Protein 1DVP (pdb70)

Sequence (217 aa):
MFRSSFCKNLENATSHLRLEPDWPSILLICDEINQKDVTPKNAFAAIKKKMNSPNPHSSCYSLLVLESIVKNCGAPVHEEVFTKENCEMFSSFLESTPHENVRQKMLELVQTWAYAFRSSDKYQAIKDTMTILKAKGHTFPELREMFTADTAPNWADGRVCHRCRVEFTFTNRKHHCRNCGQVFCGQCTAKQCPLPKYGIEKEVRVCDGCFAALQRG

Radius of gyration: 19.7 Å; Cα contacts (8 Å, |Δi|>4): 296; chains: 1; bounding box: 60×40×47 Å

CATH classification: 1.25.40.90 (+1 more: 3.30.40.10)

B-factor: mean 38.38, std 13.51, range [13.54, 77.82]

Solvent-accessible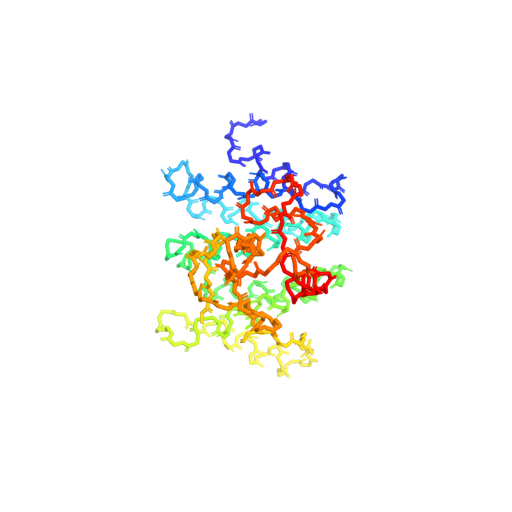 surface area: 12454 Å² total; per-residue (Å²): 207,99,217,55,76,8,53,88,12,2,68,53,1,4,31,98,136,88,165,101,44,16,13,66,8,1,40,93,0,5,77,13,7,69,135,172,108,21,71,32,128,84,0,0,41,19,0,56,154,48,3,104,26,124,44,43,104,10,1,28,30,0,0,26,0,0,41,3,1,0,56,26,7,31,45,78,1,17,88,40,0,12,33,120,108,14,2,116,51,2,18,68,24,0,74,92,13,118,34,97,67,0,44,70,38,0,3,61,1,2,16,43,0,13,87,9,7,172,114,33,151,146,16,80,32,4,114,51,11,17,78,102,0,126,84,98,63,40,113,20,41,170,73,203,120,131,32,119,48,24,99,40,41,142,115,42,108,29,77,42,0,89,128,67,143,58,128,26,82,212,133,50,147,71,28,43,0,74,31,48,1,48,1,4,2,26,151,13,2,85,94,98,21,52,6,30,94,64,48,42,99,147,90,20,72,0,5,35,27,16,48,47,41,62,133,184,114

GO terms:
  GO:0005768 endosome (C, IDA)
  GO:0043130 ubiquitin binding (F, IDA)
  GO:0016322 neuron remodeling (P, IGI)
  GO:0051726 regulation of cell cycle (P, IGI)
  GO:0045022 early endosome to late endosome transport (P, IMP)
  GO:0045752 positive regulation of Toll signaling pathway (P, IMP)
  GO:0045879 negative regulation of smoothened signaling pathway (P, IMP)
  GO:1903688 positive regulation of border follicle cell migration (P, IMP)
  GO:1990182 exosomal secretion (P, IMP)
  GO:0016197 endosomal transport (P, IMP)
  GO:2000274 regulation of epithelial cell migration, open tracheal system (P, IMP)
  GO:0031623 receptor internalization (P, IMP)
  GO:0032456 endocytic recycling (P, IMP)
  GO:0032509 endosome transport via multivesicular body sorting pathway (P, IMP)
  GO:0120177 negative regulation of torso signaling pathway (P, IMP)
  GO:0061357 positive regulation of Wnt protein secretion (P, IMP)
  GO:0006897 endocytosis (P, IMP)
  GO:0006898 receptor-mediated endocytosis (P, IMP)

Secondary structure (DSSP, 8-state):
---SHHHHHHHHHH-TT-SS--HHHHHHHHHHHHTTSS-HHHHHHHHHHHHT-SSHHHHHHHHHHHHHHHHHSHHHHHHHHSSHHHHHHHHHHHHH-S-HHHHHHHHHHHHHHHHHTTT-SS--HHHHHHHHHHHTTPPP---------S-PPP----SB-TTT-PBP-SSS--EE-TTT--EE-STTS-EEEEEGGGTEEEEEEE-HHHHHHHHH-

Structure (mmCIF, N/CA/C/O backbone):
data_1DVP
#
_entry.id   1DVP
#
_cell.length_a   116.706
_cell.length_b   69.665
_cell.length_c   41.799
_cell.angle_alpha   90.00
_cell.angle_beta   94.77
_cell.angle_gamma   90.00
#
_symmetry.space_group_name_H-M   'C 1 2 1'
#
loop_
_entity.id
_entity.type
_entity.pdbx_description
1 polymer 'HEPATOCYTE GROWTH FACTOR-REGULATED TYROSINE KINASE SUBSTRATE'
2 non-polymer 'ZINC ION'
3 non-polymer 'CITRIC ACID'
4 water water
#
loop_
_atom_site.group_PDB
_atom_site.id
_atom_site.type_symbol
_atom_site.label_atom_id
_atom_site.label_alt_id
_atom_site.label_comp_id
_atom_site.label_asym_id
_atom_site.label_entity_id
_atom_site.label_seq_id
_atom_site.pdbx_PDB_ins_code
_atom_site.Cartn_x
_atom_site.Cartn_y
_atom_site.Cartn_z
_atom_site.occupancy
_atom_site.B_iso_or_equiv
_atom_site.auth_seq_id
_atom_site.auth_comp_id
_atom_site.auth_asym_id
_atom_site.auth_atom_id
_atom_site.pdbx_PDB_model_num
ATOM 1 N N . MET A 1 1 ? 26.374 47.508 49.381 1.00 54.42 1 MET A N 1
ATOM 2 C CA . MET A 1 1 ? 27.176 48.505 48.602 1.00 54.39 1 MET A CA 1
ATOM 3 C C . MET A 1 1 ? 28.304 47.788 47.889 1.00 54.04 1 MET A C 1
ATOM 4 O O . MET A 1 1 ? 28.589 46.631 48.192 1.00 54.14 1 MET A O 1
ATOM 9 N N . PHE A 1 2 ? 29.154 49.035 46.439 1.00 54.38 2 PHE A N 1
ATOM 10 C CA . PHE A 1 2 ? 30.113 48.010 46.037 1.00 54.20 2 PHE A CA 1
ATOM 11 C C . PHE A 1 2 ? 30.731 47.379 47.252 1.00 53.80 2 PHE A C 1
ATOM 12 O O . PHE A 1 2 ? 31.302 48.083 48.098 1.00 54.05 2 PHE A O 1
ATOM 20 N N . ARG A 1 3 ? 30.627 46.060 47.355 1.00 53.03 3 ARG A N 1
ATOM 21 C CA . ARG A 1 3 ? 31.230 45.384 48.484 1.00 52.08 3 ARG A CA 1
ATOM 22 C C . ARG A 1 3 ? 32.292 44.417 47.999 1.00 51.11 3 ARG A C 1
ATOM 23 O O . ARG A 1 3 ? 33.484 44.688 48.178 1.00 51.18 3 ARG A O 1
ATOM 31 N N . SER A 1 4 ? 31.880 43.310 47.378 1.00 49.62 4 SER A N 1
ATOM 32 C CA . SER A 1 4 ? 32.856 42.355 46.885 1.00 48.10 4 SER A CA 1
ATOM 33 C C . SER A 1 4 ? 33.451 42.815 45.561 1.00 46.99 4 SER A C 1
ATOM 34 O O . SER A 1 4 ? 32.768 43.393 44.708 1.00 46.83 4 SER A O 1
ATOM 37 N N . SER A 1 5 ? 34.747 42.575 45.424 1.00 45.40 5 SER A N 1
ATOM 38 C CA . SER A 1 5 ? 35.501 42.911 44.231 1.00 43.94 5 SER A CA 1
ATOM 39 C C . SER A 1 5 ? 34.780 42.320 43.013 1.00 42.99 5 SER A C 1
ATOM 40 O O . SER A 1 5 ? 34.656 42.970 41.989 1.00 42.88 5 SER A O 1
ATOM 43 N N . PHE A 1 6 ? 34.313 41.085 43.136 1.00 41.82 6 PHE A N 1
ATOM 44 C CA . PHE A 1 6 ? 33.573 40.444 42.068 1.00 40.77 6 PHE A CA 1
ATOM 45 C C . PHE A 1 6 ? 32.405 41.330 41.561 1.00 40.19 6 PHE A C 1
ATOM 46 O O . PHE A 1 6 ? 32.281 41.563 40.361 1.00 39.88 6 PHE A O 1
ATOM 54 N N . CYS A 1 7 ? 31.560 41.814 42.479 1.00 39.44 7 CYS A N 1
ATOM 55 C CA . CYS A 1 7 ? 30.434 42.632 42.079 1.00 38.87 7 CYS A CA 1
ATOM 56 C C . CYS A 1 7 ? 30.867 43.911 41.358 1.00 37.95 7 CYS A C 1
ATOM 57 O O . CYS A 1 7 ? 30.228 44.329 40.401 1.00 37.75 7 CYS A O 1
ATOM 60 N N . LYS A 1 8 ? 31.968 44.509 41.771 1.00 36.67 8 LYS A N 1
ATOM 61 C CA . LYS A 1 8 ? 32.414 45.711 41.085 1.00 35.63 8 LYS A CA 1
ATOM 62 C C . LYS A 1 8 ? 32.883 45.349 39.664 1.00 34.80 8 LYS A C 1
ATOM 63 O O . LYS A 1 8 ? 32.704 46.118 38.721 1.00 34.59 8 LYS A O 1
ATOM 69 N N . ASN A 1 9 ? 33.505 44.184 39.516 1.00 33.59 9 ASN A N 1
ATOM 70 C CA . ASN A 1 9 ? 33.964 43.779 38.200 1.00 32.49 9 ASN A CA 1
ATOM 71 C C . ASN A 1 9 ? 32.753 43.448 37.312 1.00 31.73 9 ASN A C 1
ATOM 72 O O . ASN A 1 9 ? 32.759 43.749 36.140 1.00 31.25 9 ASN A O 1
ATOM 77 N N . LEU A 1 10 ? 31.711 42.837 37.871 1.00 31.07 10 LEU A N 1
ATOM 78 C CA . LEU A 1 10 ? 30.534 42.507 37.066 1.00 30.78 10 LEU A CA 1
ATOM 79 C C . LEU A 1 10 ? 29.808 43.812 36.642 1.00 30.72 10 LEU A C 1
ATOM 80 O O . LEU A 1 10 ? 29.372 43.951 35.490 1.00 30.34 10 LEU A O 1
ATOM 85 N N . GLU A 1 11 ? 29.689 44.760 37.572 1.00 30.77 11 GLU A N 1
ATOM 86 C CA . GLU A 1 11 ? 29.090 46.055 37.233 1.00 31.36 11 GLU A CA 1
ATOM 87 C C . GLU A 1 11 ? 29.868 46.630 36.043 1.00 31.29 11 GLU A C 1
ATOM 88 O O . GLU A 1 11 ? 29.289 46.997 35.035 1.00 31.27 11 GLU A O 1
ATOM 94 N N . ASN A 1 12 ? 31.184 46.706 36.188 1.00 31.15 12 ASN A N 1
ATOM 95 C CA . ASN A 1 12 ? 32.050 47.212 35.124 1.00 31.47 12 ASN A CA 1
ATOM 96 C C . ASN A 1 12 ? 31.815 46.491 33.803 1.00 31.39 12 ASN A C 1
ATOM 97 O O . ASN A 1 12 ? 31.572 47.117 32.793 1.00 31.15 12 ASN A O 1
ATOM 102 N N . ALA A 1 13 ? 31.897 45.163 33.830 1.00 31.63 13 ALA A N 1
ATOM 103 C CA . ALA A 1 13 ? 31.719 44.336 32.634 1.00 31.80 13 ALA A CA 1
ATOM 104 C C . ALA A 1 13 ? 30.312 44.393 31.976 1.00 32.06 13 ALA A C 1
ATOM 105 O O . ALA A 1 13 ? 30.154 44.155 30.756 1.00 31.82 13 ALA A O 1
ATOM 107 N N . THR A 1 14 ? 29.276 44.670 32.759 1.00 32.60 14 THR A N 1
ATOM 108 C CA . THR A 1 14 ? 27.933 44.715 32.161 1.00 33.01 14 THR A CA 1
ATOM 109 C C . THR A 1 14 ? 27.384 46.141 32.012 1.00 33.49 14 THR A C 1
ATOM 110 O O . THR A 1 14 ? 26.210 46.333 31.694 1.00 33.68 14 THR A O 1
ATOM 114 N N . SER A 1 15 ? 28.233 47.122 32.266 1.00 33.67 15 SER A N 1
ATOM 115 C CA . SER A 1 15 ? 27.880 48.521 32.147 1.00 34.32 15 SER A CA 1
ATOM 116 C C . SER A 1 15 ? 27.401 48.909 30.736 1.00 34.60 15 SER A C 1
ATOM 117 O O . SER A 1 15 ? 28.102 48.690 29.747 1.00 34.42 15 SER A O 1
ATOM 120 N N . HIS A 1 16 ? 26.217 49.510 30.643 1.00 35.02 16 HIS A N 1
ATOM 121 C CA . HIS A 1 16 ? 25.698 49.900 29.340 1.00 35.46 16 HIS A CA 1
ATOM 122 C C . HIS A 1 16 ? 26.571 50.949 28.636 1.00 35.53 16 HIS A C 1
ATOM 123 O O . HIS A 1 16 ? 26.460 51.144 27.424 1.00 35.50 16 HIS A O 1
ATOM 130 N N . LEU A 1 17 ? 27.476 51.583 29.379 1.00 35.54 17 LEU A N 1
ATOM 131 C CA . LEU A 1 17 ? 28.367 52.600 28.811 1.00 35.62 17 LEU A CA 1
ATO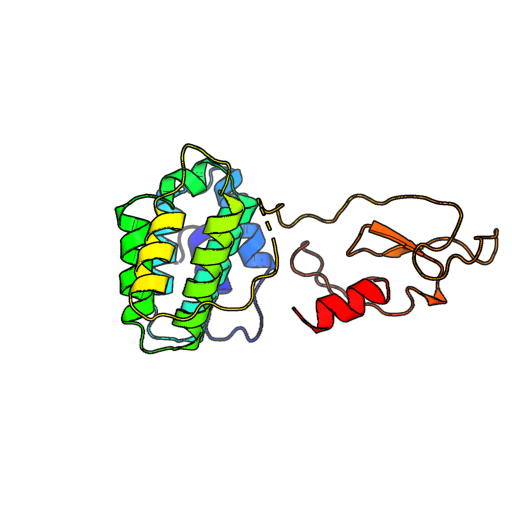M 132 C C . LEU A 1 17 ? 29.512 52.060 27.937 1.00 35.69 17 LEU A C 1
ATOM 133 O O . LEU A 1 17 ? 30.041 52.777 27.070 1.00 35.81 17 LEU A O 1
ATOM 138 N N . ARG A 1 18 ? 29.903 50.801 28.162 1.00 35.67 18 ARG A N 1
ATOM 139 C CA . ARG A 1 18 ? 30.972 50.198 27.384 1.00 35.47 18 ARG A CA 1
ATOM 140 C C . ARG A 1 18 ? 30.476 49.966 25.960 1.00 35.11 18 ARG A C 1
ATOM 141 O O . ARG A 1 18 ? 29.350 49.511 25.759 1.00 35.06 18 ARG A O 1
ATOM 149 N N . LEU A 1 19 ? 31.323 50.285 24.981 1.00 34.89 19 LEU A N 1
ATOM 150 C CA . LEU A 1 19 ? 30.967 50.148 23.567 1.00 34.46 19 LEU A CA 1
ATOM 151 C C . LEU A 1 19 ? 31.538 48.863 22.989 1.00 34.17 19 LEU A C 1
ATOM 152 O O . LEU A 1 19 ? 31.181 48.419 21.884 1.00 34.43 19 LEU A O 1
ATOM 157 N N . GLU A 1 20 ? 32.393 48.229 23.778 1.00 33.56 20 GLU A N 1
ATOM 158 C CA . GLU A 1 20 ? 33.000 46.972 23.402 1.00 32.69 20 GLU A CA 1
ATOM 159 C C . GLU A 1 20 ? 33.204 46.276 24.729 1.00 31.60 20 GLU A C 1
ATOM 160 O O . GLU A 1 20 ? 33.291 46.940 25.778 1.00 31.38 20 GLU A O 1
ATOM 166 N N . PRO A 1 21 ? 33.304 44.933 24.710 1.00 30.53 21 PRO A N 1
ATOM 167 C CA . PRO A 1 21 ? 33.493 44.233 25.984 1.00 29.62 21 PRO A CA 1
ATOM 168 C C . PRO A 1 21 ? 34.682 44.756 26.802 1.00 28.69 21 PRO A C 1
ATOM 169 O O . PRO A 1 21 ? 35.677 45.206 26.272 1.00 28.11 21 PRO A O 1
ATOM 173 N N . ASP A 1 22 ? 34.525 44.684 28.104 1.00 27.89 22 ASP A N 1
ATOM 174 C CA . ASP A 1 22 ? 35.538 45.049 29.048 1.00 26.98 22 ASP A CA 1
ATOM 175 C C . ASP A 1 22 ? 36.225 43.710 29.437 1.00 26.56 22 ASP A C 1
ATOM 176 O O . ASP A 1 22 ? 35.941 43.097 30.480 1.00 26.22 22 ASP A O 1
ATOM 181 N N . TRP A 1 23 ? 37.099 43.245 28.555 1.00 25.66 23 TRP A N 1
ATOM 182 C CA . TRP A 1 23 ? 37.821 41.988 28.756 1.00 25.05 23 TRP A CA 1
ATOM 183 C C . TRP A 1 23 ? 38.627 41.931 30.058 1.00 24.46 23 TRP A C 1
ATOM 184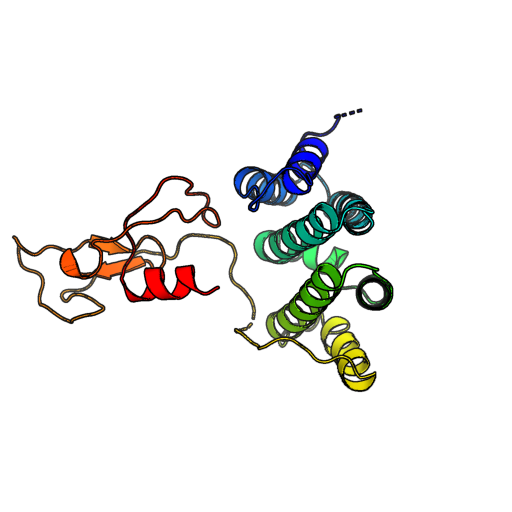 O O . TRP A 1 23 ? 38.641 40.912 30.738 1.00 24.23 23 TRP A O 1
ATOM 195 N N . PRO A 1 24 ? 39.306 43.014 30.413 1.00 23.59 24 PRO A N 1
ATOM 196 C CA . PRO A 1 24 ? 40.073 43.000 31.666 1.00 23.40 24 PRO A CA 1
ATOM 197 C C . PRO A 1 24 ? 39.199 42.624 32.879 1.00 23.16 24 PRO A C 1
ATOM 198 O O . PRO A 1 24 ? 39.618 41.815 33.702 1.00 23.37 24 PRO A O 1
ATOM 202 N N . SER A 1 25 ? 37.997 43.171 32.982 1.00 23.16 25 SER A N 1
ATOM 203 C CA . SER A 1 25 ? 37.092 42.850 34.116 1.00 22.56 25 SER A CA 1
ATOM 204 C C . SER A 1 25 ? 36.551 41.427 33.971 1.00 22.31 25 SER A C 1
ATOM 205 O O . SER A 1 25 ? 36.330 40.714 34.949 1.00 22.07 25 SER A O 1
ATOM 208 N N . ILE A 1 26 ? 36.313 41.007 32.738 1.00 22.14 26 ILE A N 1
ATOM 209 C CA . ILE A 1 26 ? 35.798 39.668 32.538 1.00 21.65 26 ILE A CA 1
ATOM 210 C C . ILE A 1 26 ? 36.844 38.584 32.937 1.00 21.63 26 ILE A C 1
ATOM 211 O O . ILE A 1 26 ? 36.495 37.547 33.545 1.00 21.37 26 ILE A O 1
ATOM 216 N N . LEU A 1 27 ? 38.100 38.831 32.578 1.00 21.32 27 LEU A N 1
ATOM 217 C CA . LEU A 1 27 ? 39.187 37.936 32.894 1.00 21.21 27 LEU A CA 1
ATOM 218 C C . LEU A 1 27 ? 39.386 37.933 34.436 1.00 21.50 27 LEU A C 1
ATOM 219 O O . LEU A 1 27 ? 39.705 36.894 35.030 1.00 21.32 27 LEU A O 1
ATOM 224 N N . LEU A 1 28 ? 39.200 39.095 35.073 1.00 22.15 28 LEU A N 1
ATOM 225 C CA . LEU A 1 28 ? 39.289 39.187 36.551 1.00 22.52 28 LEU A CA 1
ATOM 226 C C . LEU A 1 28 ? 38.171 38.305 37.186 1.00 22.10 28 LEU A C 1
ATOM 227 O O . LEU A 1 28 ? 38.411 37.599 38.181 1.00 22.56 28 LEU A O 1
ATOM 232 N N . ILE A 1 29 ? 36.962 38.352 36.628 1.00 21.79 29 ILE A N 1
ATOM 233 C CA . ILE A 1 29 ? 35.853 37.538 37.120 1.00 21.81 29 ILE A CA 1
ATOM 234 C C . ILE A 1 29 ? 36.236 36.050 37.027 1.00 21.94 29 ILE A C 1
ATOM 235 O O . ILE A 1 29 ? 36.125 35.332 38.004 1.00 21.93 29 ILE A O 1
ATOM 240 N N . CYS A 1 30 ? 36.752 35.610 35.874 1.00 22.14 30 CYS A N 1
ATOM 241 C CA . CYS A 1 30 ? 37.156 34.206 35.730 1.00 22.57 30 CYS A CA 1
ATOM 242 C C . CYS A 1 30 ? 38.185 33.801 36.781 1.00 23.01 30 CYS A C 1
ATOM 243 O O . CYS A 1 30 ? 38.050 32.757 37.391 1.00 22.85 30 CYS A O 1
ATOM 246 N N . ASP A 1 31 ? 39.220 34.610 36.988 1.00 23.67 31 ASP A N 1
ATOM 247 C CA . ASP A 1 31 ? 40.219 34.314 38.026 1.00 24.48 31 ASP A CA 1
ATOM 248 C C . ASP A 1 31 ? 39.586 34.251 39.438 1.00 25.28 31 ASP A C 1
ATOM 249 O O . ASP A 1 31 ? 39.892 33.344 40.234 1.00 24.85 31 ASP A O 1
ATOM 254 N N . GLU A 1 32 ? 38.713 35.225 39.762 1.00 26.55 32 GLU A N 1
ATOM 255 C CA . GLU A 1 32 ? 38.078 35.233 41.095 1.00 27.44 32 GLU A CA 1
ATOM 256 C C . GLU A 1 32 ? 37.323 33.928 41.340 1.00 28.05 32 GLU A C 1
ATOM 257 O O . GLU A 1 32 ? 37.346 33.422 42.450 1.00 28.26 32 GLU A O 1
ATOM 263 N N . ILE A 1 33 ? 36.690 33.359 40.318 1.00 28.54 33 ILE A N 1
ATOM 264 C CA . ILE A 1 33 ? 35.964 32.111 40.513 1.00 29.29 33 ILE A CA 1
ATOM 265 C C . ILE A 1 33 ? 36.948 30.943 40.650 1.00 29.90 33 ILE A C 1
ATOM 266 O O . ILE A 1 33 ? 36.851 30.102 41.570 1.00 29.80 33 ILE A O 1
ATOM 271 N N . ASN A 1 34 ? 37.915 30.919 39.745 1.00 30.39 34 ASN A N 1
ATOM 272 C CA . ASN A 1 34 ? 38.937 29.880 39.728 1.00 31.20 34 ASN A CA 1
ATOM 273 C C . ASN A 1 34 ? 39.717 29.857 41.048 1.00 32.01 34 ASN A C 1
ATOM 274 O O . ASN A 1 34 ? 40.039 28.794 41.550 1.00 31.61 34 ASN A O 1
ATOM 279 N N . GLN A 1 35 ? 39.986 31.033 41.623 1.00 33.09 35 GLN A N 1
ATOM 280 C CA . GLN A 1 35 ? 40.731 31.090 42.880 1.00 34.40 35 GLN A CA 1
ATOM 281 C C . GLN A 1 35 ? 39.874 30.992 44.163 1.00 34.98 35 GLN A C 1
ATOM 282 O O . GLN A 1 35 ? 40.383 31.112 45.262 1.00 35.26 35 GLN A O 1
ATOM 288 N N . LYS A 1 36 ? 38.577 30.764 44.001 1.00 35.86 36 LYS A N 1
ATOM 289 C CA . LYS A 1 36 ? 37.626 30.652 45.110 1.00 36.57 36 LYS A CA 1
ATOM 290 C C . LYS A 1 36 ? 37.322 31.957 45.873 1.00 36.90 36 LYS A C 1
ATOM 291 O O . LYS A 1 36 ? 36.961 31.927 47.057 1.00 37.14 36 LYS A O 1
ATOM 297 N N . ASP A 1 37 ? 37.492 33.106 45.241 1.00 37.24 37 ASP A N 1
ATOM 298 C CA . ASP A 1 37 ? 37.157 34.354 45.926 1.00 37.52 37 ASP A CA 1
ATOM 299 C C . ASP A 1 37 ? 35.627 34.409 45.996 1.00 37.40 37 ASP A C 1
ATOM 300 O O . ASP A 1 37 ? 35.037 34.970 46.908 1.00 37.70 37 ASP A O 1
ATOM 305 N N . VAL A 1 38 ? 34.992 33.811 45.003 1.00 37.49 38 VAL A N 1
ATOM 306 C CA . VAL A 1 38 ? 33.549 33.802 44.916 1.00 37.47 38 VAL A CA 1
ATOM 307 C C . VAL A 1 38 ? 33.107 32.435 44.412 1.00 37.45 38 VAL A C 1
ATOM 308 O O . VAL A 1 38 ? 33.763 31.835 43.547 1.00 37.45 38 VAL A O 1
ATOM 312 N N . THR A 1 39 ? 32.004 31.935 44.957 1.00 37.45 39 THR A N 1
ATOM 313 C CA . THR A 1 39 ? 31.496 30.637 44.537 1.00 37.30 39 THR A CA 1
ATOM 314 C C . THR A 1 39 ? 30.779 30.678 43.191 1.00 37.26 39 THR A C 1
ATOM 315 O O . THR A 1 39 ? 30.306 31.726 42.750 1.00 37.34 39 THR A O 1
ATOM 319 N N . PRO A 1 40 ? 30.710 29.521 42.512 1.00 37.24 40 PRO A N 1
ATOM 320 C CA . PRO A 1 40 ? 30.032 29.413 41.215 1.00 37.01 40 PRO A CA 1
ATOM 321 C C . PRO A 1 40 ? 28.551 29.789 41.384 1.00 37.02 40 PRO A C 1
ATOM 322 O O . PRO A 1 40 ? 27.939 30.377 40.504 1.00 36.95 40 PRO A O 1
ATOM 326 N N . LYS A 1 41 ? 27.980 29.451 42.534 1.00 37.08 41 LYS A N 1
ATOM 327 C CA . LYS A 1 41 ? 26.575 29.761 42.771 1.00 37.02 41 LYS A CA 1
ATOM 328 C C . LYS A 1 41 ? 26.315 31.232 42.907 1.00 36.68 41 LYS A C 1
ATOM 329 O O . LYS A 1 41 ? 25.407 31.768 42.280 1.00 36.73 41 LYS A O 1
ATOM 335 N N . ASN A 1 42 ? 27.108 31.887 43.736 1.00 36.29 42 ASN A N 1
ATOM 336 C CA . ASN A 1 42 ? 26.942 33.316 43.942 1.00 36.09 42 ASN A CA 1
ATOM 337 C C . ASN A 1 42 ? 27.229 34.085 42.635 1.00 35.86 42 ASN A C 1
ATOM 338 O O . ASN A 1 42 ? 26.531 35.050 42.297 1.00 35.48 42 ASN A O 1
ATOM 343 N N . ALA A 1 43 ? 28.246 33.653 41.898 1.00 35.55 43 ALA A N 1
ATOM 344 C CA . ALA A 1 43 ? 28.574 34.320 40.639 1.00 35.57 43 ALA A CA 1
ATOM 345 C C . ALA A 1 43 ? 27.434 34.193 39.652 1.00 35.57 43 ALA A C 1
ATOM 346 O O . ALA A 1 43 ? 27.025 35.182 39.038 1.00 35.53 43 ALA A O 1
ATOM 348 N N . PHE A 1 44 ? 26.906 32.980 39.514 1.00 35.65 44 PHE A N 1
ATOM 349 C CA . PHE A 1 44 ? 25.836 32.759 38.565 1.00 35.84 44 PHE A CA 1
ATOM 350 C C . PHE A 1 44 ? 24.535 33.483 38.881 1.00 35.83 44 PHE A C 1
ATOM 351 O O . PHE A 1 44 ? 23.805 33.856 37.959 1.00 35.79 44 PHE A O 1
ATOM 359 N N . ALA A 1 45 ? 24.258 33.684 40.170 1.00 36.10 45 ALA A N 1
ATOM 360 C CA . ALA A 1 45 ? 23.043 34.368 40.624 1.00 36.48 45 ALA A CA 1
ATOM 361 C C . ALA A 1 45 ? 23.189 35.849 40.332 1.00 36.73 45 ALA A C 1
ATOM 362 O O . ALA A 1 45 ? 22.249 36.515 39.885 1.00 37.00 45 ALA A O 1
ATOM 364 N N . ALA A 1 46 ? 24.373 36.380 40.591 1.00 37.02 46 ALA A N 1
ATOM 365 C CA . ALA A 1 46 ? 24.619 37.784 40.306 1.00 37.48 46 ALA A CA 1
ATOM 366 C C . ALA A 1 46 ? 24.551 37.948 38.774 1.00 37.73 46 ALA A C 1
ATOM 367 O O . ALA A 1 46 ? 24.042 38.947 38.271 1.00 37.70 46 ALA A O 1
ATOM 369 N N . ILE A 1 47 ? 25.038 36.959 38.029 1.00 38.16 47 ILE A N 1
ATOM 370 C CA . ILE A 1 47 ? 24.988 37.042 36.575 1.00 38.66 47 ILE A CA 1
ATOM 371 C C . ILE A 1 47 ? 23.529 37.038 36.112 1.00 39.00 47 ILE A C 1
ATOM 372 O O . ILE A 1 47 ? 23.135 37.803 35.246 1.00 38.94 47 ILE A O 1
ATOM 377 N N . LYS A 1 48 ? 22.725 36.170 36.696 1.00 39.70 48 LYS A N 1
ATOM 378 C CA . LYS A 1 48 ? 21.322 36.124 36.295 1.00 40.38 48 LYS A CA 1
ATOM 379 C C . LYS A 1 48 ? 20.654 37.491 36.449 1.00 40.61 48 LYS A C 1
ATOM 380 O O . LYS A 1 48 ? 19.956 37.932 35.552 1.00 40.76 48 LYS A O 1
ATOM 386 N N . LYS A 1 49 ? 20.868 38.165 37.573 1.00 41.02 49 LYS A N 1
ATOM 387 C CA . LYS A 1 49 ? 20.261 39.479 37.758 1.00 41.53 49 LYS A CA 1
ATOM 388 C C . LYS A 1 49 ? 20.637 40.454 36.651 1.00 41.63 49 LYS A C 1
ATOM 389 O O . LYS A 1 49 ? 19.809 41.261 36.212 1.00 41.61 49 LYS A O 1
ATOM 395 N N . LYS A 1 50 ? 21.882 40.369 36.193 1.00 41.77 50 LYS A N 1
ATOM 396 C CA . LYS A 1 50 ? 22.355 41.244 35.132 1.00 42.13 50 LYS A CA 1
ATOM 397 C C . LYS A 1 50 ? 21.733 40.815 33.803 1.00 42.40 50 LYS A C 1
ATOM 398 O O . LYS A 1 50 ? 21.514 41.649 32.927 1.00 42.39 50 LYS A O 1
ATOM 404 N N . MET A 1 51 ? 21.452 39.519 33.659 1.00 42.86 51 MET A N 1
ATOM 405 C CA . MET A 1 51 ? 20.801 39.033 32.447 1.00 43.33 51 MET A CA 1
ATOM 406 C C . MET A 1 51 ? 19.437 39.724 32.368 1.00 43.31 51 MET A C 1
ATOM 407 O O . MET A 1 51 ? 18.987 40.119 31.284 1.00 43.47 51 MET A O 1
ATOM 412 N N . ASN A 1 52 ? 18.805 39.899 33.531 1.00 43.33 52 ASN A N 1
ATOM 413 C CA . ASN A 1 52 ? 17.494 40.539 33.598 1.00 43.29 52 ASN A CA 1
ATOM 414 C C . ASN A 1 52 ? 17.538 42.063 33.668 1.00 43.30 52 ASN A C 1
ATOM 415 O O . ASN A 1 52 ? 16.563 42.710 34.116 1.00 43.21 52 ASN A O 1
ATOM 420 N N . SER A 1 53 ? 18.654 42.651 33.235 1.00 43.12 53 SER A N 1
ATOM 421 C CA . SER A 1 53 ? 18.771 44.102 33.232 1.00 42.95 53 SER A CA 1
ATOM 422 C C . SER A 1 53 ? 17.864 44.632 32.119 1.00 42.78 53 SER A C 1
ATOM 423 O O . SER A 1 53 ? 17.776 44.037 31.040 1.00 42.90 53 SER A O 1
ATOM 426 N N . PRO A 1 54 ? 17.160 45.740 32.380 1.00 42.42 54 PRO A N 1
ATOM 427 C CA . PRO A 1 54 ? 16.266 46.327 31.378 1.00 42.17 54 PRO A CA 1
ATOM 428 C C . PRO A 1 54 ? 17.039 46.902 30.213 1.00 42.01 54 PRO A C 1
ATOM 429 O O . PRO A 1 54 ? 16.472 47.220 29.182 1.00 41.97 54 PRO A O 1
ATOM 433 N N . ASN A 1 55 ? 18.343 47.062 30.373 1.00 41.78 55 ASN A N 1
ATOM 434 C CA . ASN A 1 55 ? 19.125 47.620 29.274 1.00 41.60 55 ASN A CA 1
ATOM 435 C C . ASN A 1 55 ? 19.534 46.475 28.358 1.00 41.14 55 ASN A C 1
ATOM 436 O O . ASN A 1 55 ? 19.983 45.441 28.833 1.00 41.28 55 ASN A O 1
ATOM 441 N N . PRO A 1 56 ? 19.378 46.646 27.033 1.00 40.64 56 PRO A N 1
ATOM 442 C CA . PRO A 1 56 ? 19.735 45.598 26.065 1.00 40.04 56 PRO A CA 1
ATOM 443 C C . PRO A 1 56 ? 21.228 45.302 26.023 1.00 39.52 56 PRO A C 1
ATOM 444 O O . PRO A 1 56 ? 21.616 44.161 25.810 1.00 39.44 56 PRO A O 1
ATOM 448 N N . HIS A 1 57 ? 22.049 46.338 26.196 1.00 38.74 57 HIS A N 1
ATOM 449 C CA . HIS A 1 57 ? 23.510 46.186 26.190 1.00 38.04 57 HIS A CA 1
ATOM 450 C C . HIS A 1 57 ? 24.008 45.489 27.469 1.00 37.50 57 HIS A C 1
ATOM 451 O O . HIS A 1 57 ? 24.782 44.542 27.388 1.00 37.29 57 HIS A O 1
ATOM 458 N N . SER A 1 58 ? 23.557 45.950 28.635 1.00 36.85 58 SER A N 1
ATOM 459 C CA . SER A 1 58 ? 23.927 45.311 29.891 1.00 36.27 58 SER A CA 1
ATOM 460 C C . SER A 1 58 ? 23.495 43.834 29.894 1.00 36.05 58 SER A C 1
ATOM 461 O O . SER A 1 58 ? 24.230 42.924 30.345 1.00 35.98 58 SER A O 1
ATOM 464 N N . SER A 1 59 ? 22.281 43.594 29.413 1.00 35.62 59 SER A N 1
ATOM 465 C CA . SER A 1 59 ? 21.742 42.240 29.379 1.00 35.22 59 SER A CA 1
ATOM 466 C C . SER A 1 59 ? 22.558 41.337 28.460 1.00 34.83 59 SER A C 1
ATOM 467 O O . SER A 1 59 ? 22.860 40.200 28.803 1.00 34.75 59 SER A O 1
ATOM 470 N N . CYS A 1 60 ? 22.938 41.842 27.299 1.00 34.41 60 CYS A N 1
ATOM 471 C CA . CYS A 1 60 ? 23.696 41.018 26.395 1.00 33.93 60 CYS A CA 1
ATOM 472 C C . CYS A 1 60 ? 25.128 40.825 26.874 1.00 33.28 60 CYS A C 1
ATOM 473 O O . CYS A 1 60 ? 25.713 39.771 26.640 1.00 32.99 60 CYS A O 1
ATOM 476 N N . TYR A 1 61 ? 25.687 41.850 27.513 1.00 32.28 61 TYR A N 1
ATOM 477 C CA . TYR A 1 61 ? 27.030 41.774 28.050 1.00 31.34 61 TYR A CA 1
ATOM 478 C C . TYR A 1 61 ? 27.102 40.691 29.139 1.00 30.87 61 TYR A C 1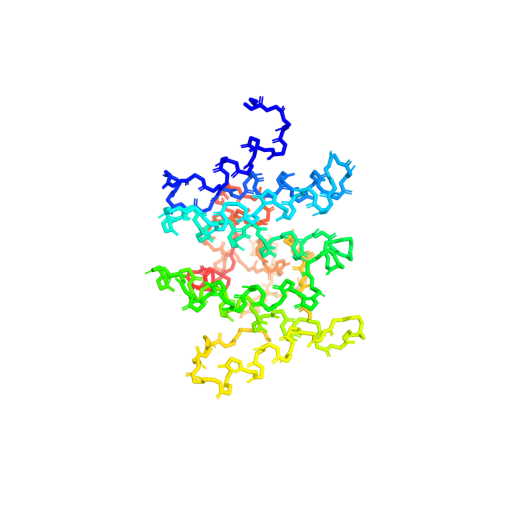
ATOM 479 O O . TYR A 1 61 ? 28.079 39.929 29.178 1.00 30.65 61 TYR A O 1
ATOM 488 N N . SER A 1 62 ? 26.073 40.607 29.993 1.00 30.08 62 SER A N 1
ATOM 489 C CA . SER A 1 62 ? 26.070 39.607 31.055 1.00 29.43 62 SER A CA 1
ATOM 490 C C . SER A 1 62 ? 26.091 38.211 30.427 1.00 28.83 62 SER A C 1
ATOM 491 O O . SER A 1 62 ? 26.618 37.299 31.022 1.00 28.42 62 SER A O 1
ATOM 494 N N . LEU A 1 63 ? 25.547 38.062 29.216 1.00 28.31 63 LEU A N 1
ATOM 495 C CA . LEU A 1 63 ? 25.580 36.777 28.520 1.00 27.86 63 LEU A CA 1
ATOM 496 C C . LEU A 1 63 ? 27.023 36.464 28.105 1.00 27.69 63 LEU A C 1
ATOM 497 O O . LEU A 1 63 ? 27.437 35.305 28.093 1.00 27.02 63 LEU A O 1
ATOM 502 N N . LEU A 1 64 ? 27.767 37.508 27.734 1.00 27.21 64 LEU A N 1
ATOM 503 C CA . LEU A 1 64 ? 29.168 37.367 27.366 1.00 27.09 64 LEU A CA 1
ATOM 504 C C . LEU A 1 64 ? 29.943 36.935 28.635 1.00 26.91 64 LEU A C 1
ATOM 505 O O . LEU A 1 64 ? 30.811 36.060 28.576 1.00 27.04 64 LEU A O 1
ATOM 510 N N . VAL A 1 65 ? 29.628 37.538 29.784 1.00 26.36 65 VAL A N 1
ATOM 511 C CA . VAL A 1 65 ? 30.303 37.158 31.019 1.00 25.76 65 VAL A CA 1
ATOM 512 C C . VAL A 1 65 ? 30.043 35.665 31.255 1.00 25.98 65 VAL A C 1
ATOM 513 O O . VAL A 1 65 ? 30.943 34.899 31.597 1.00 25.62 65 VAL A O 1
ATOM 517 N N . LEU A 1 66 ? 28.797 35.259 31.058 1.00 25.84 66 LEU A N 1
ATOM 518 C CA . LEU A 1 66 ? 28.405 33.866 31.237 1.00 26.20 66 LEU A CA 1
ATOM 519 C C . LEU A 1 66 ? 29.162 32.922 30.296 1.00 26.13 66 LEU A C 1
ATOM 520 O O . LEU A 1 66 ? 29.635 31.881 30.707 1.00 26.73 66 LEU A O 1
ATOM 525 N N . GLU A 1 67 ? 29.279 33.286 29.031 1.00 26.00 67 GLU A N 1
ATOM 526 C CA . GLU A 1 67 ? 29.999 32.468 28.067 1.00 25.84 67 GLU A CA 1
ATOM 527 C C . GLU A 1 67 ? 31.445 32.239 28.541 1.00 25.63 67 GLU A C 1
ATOM 528 O O . GLU A 1 67 ? 31.993 31.138 28.432 1.00 24.74 67 GLU A O 1
ATOM 534 N N . SER A 1 68 ? 32.039 33.305 29.076 1.00 25.02 68 SER A N 1
ATOM 535 C CA . SER A 1 68 ? 33.413 33.281 29.553 1.00 24.96 68 SER A CA 1
ATOM 536 C C . SER A 1 68 ? 33.674 32.420 30.762 1.00 24.90 68 SER A C 1
ATOM 537 O O . SER A 1 68 ? 34.697 31.744 30.799 1.00 24.71 68 SER A O 1
ATOM 540 N N . ILE A 1 69 ? 32.801 32.444 31.764 1.00 24.81 69 ILE A N 1
ATOM 541 C CA . ILE A 1 69 ? 33.095 31.599 32.922 1.00 25.01 69 ILE A CA 1
ATOM 542 C C . ILE A 1 69 ? 32.834 30.122 32.603 1.00 25.37 69 ILE A C 1
ATOM 543 O O . ILE A 1 69 ? 33.497 29.238 33.136 1.00 25.48 69 ILE A O 1
ATOM 548 N N . VAL A 1 70 ? 31.885 29.859 31.704 1.00 25.70 70 VAL A N 1
ATOM 549 C CA . VAL A 1 70 ? 31.596 28.487 31.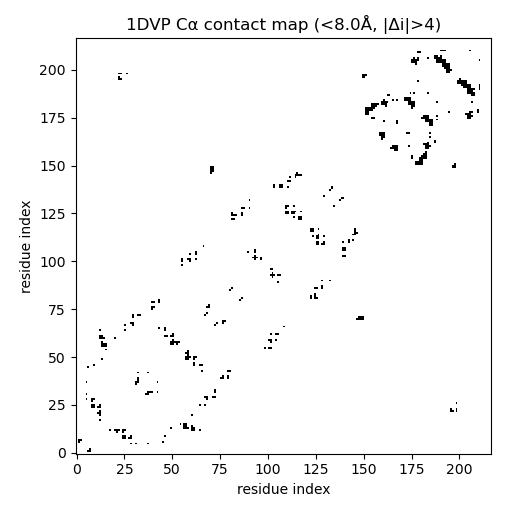336 1.00 25.93 70 VAL A CA 1
ATOM 550 C C . VAL A 1 70 ? 32.815 28.017 30.600 1.00 26.07 70 VAL A C 1
ATOM 551 O O . VAL A 1 70 ? 33.278 26.888 30.756 1.00 26.12 70 VAL A O 1
ATOM 555 N N . LYS A 1 71 ? 33.355 28.883 29.765 1.00 25.98 71 LYS A N 1
ATOM 556 C CA . LYS A 1 71 ? 34.525 28.490 29.023 1.00 26.06 71 LYS A CA 1
ATOM 557 C C . LYS A 1 71 ? 35.853 28.449 29.831 1.00 26.28 71 LYS A C 1
ATOM 558 O O . LYS A 1 71 ? 36.710 27.576 29.586 1.00 26.08 71 LYS A O 1
ATOM 564 N N . ASN A 1 72 ? 36.023 29.384 30.765 1.00 26.07 72 ASN A N 1
ATOM 565 C CA . ASN A 1 72 ? 37.270 29.476 31.522 1.00 26.27 72 ASN A CA 1
ATOM 566 C C . ASN A 1 72 ? 37.282 28.976 32.954 1.00 26.53 72 ASN A C 1
ATOM 567 O O . ASN A 1 72 ? 38.324 29.030 33.597 1.00 26.28 72 ASN A O 1
ATOM 572 N N . CYS A 1 73 ? 36.150 28.511 33.468 1.00 27.18 73 CYS A N 1
ATOM 573 C CA . CYS A 1 73 ? 36.132 28.093 34.864 1.00 27.69 73 CYS A CA 1
ATOM 574 C C . CYS A 1 73 ? 35.820 26.606 35.209 1.00 28.51 73 CYS A C 1
ATOM 575 O O . CYS A 1 73 ? 35.680 26.253 36.380 1.00 28.67 73 CYS A O 1
ATOM 578 N N . GLY A 1 74 ? 35.750 25.766 34.179 1.00 29.35 74 GLY A N 1
ATOM 579 C CA . GLY A 1 74 ? 35.530 24.330 34.339 1.00 30.46 74 GLY A CA 1
ATOM 580 C C . GLY A 1 74 ? 34.283 23.751 35.011 1.00 31.05 74 GLY A C 1
ATOM 581 O O . GLY A 1 74 ? 33.227 24.363 35.097 1.00 31.23 74 GLY A O 1
ATOM 582 N N . ALA A 1 75 ? 34.432 22.532 35.507 1.00 31.91 75 ALA A N 1
ATOM 583 C CA . ALA A 1 75 ? 33.323 21.820 36.136 1.00 32.82 75 ALA A CA 1
ATOM 584 C C . ALA A 1 75 ? 32.618 22.549 37.264 1.00 33.30 75 ALA A C 1
ATOM 585 O O . ALA A 1 75 ? 31.400 22.478 37.359 1.00 33.70 75 ALA A O 1
ATOM 587 N N . PRO A 1 76 ? 33.352 23.261 38.136 1.00 34.00 76 PRO A N 1
ATOM 588 C CA . PRO A 1 76 ? 32.604 23.942 39.201 1.00 34.48 76 PRO A CA 1
ATOM 589 C C . PRO A 1 76 ? 31.458 24.831 38.647 1.00 34.91 76 PRO A C 1
ATOM 590 O O . PRO A 1 76 ? 30.364 24.913 39.224 1.00 34.83 76 PRO A O 1
ATOM 594 N N . VAL A 1 77 ? 31.726 25.478 37.512 1.00 35.41 77 VAL A N 1
ATOM 595 C CA . VAL A 1 77 ? 30.746 26.341 36.883 1.00 36.25 77 VAL A CA 1
ATOM 596 C C . VAL A 1 77 ? 29.753 25.528 36.036 1.00 36.74 77 VAL A C 1
ATOM 597 O O . VAL A 1 77 ? 28.563 25.793 36.048 1.00 36.90 77 VAL A O 1
ATOM 601 N N . HIS A 1 78 ? 30.250 24.533 35.320 1.00 37.45 78 HIS A N 1
ATOM 602 C CA . HIS A 1 78 ? 29.399 23.708 34.470 1.00 38.54 78 HIS A CA 1
ATOM 603 C C . HIS A 1 78 ? 28.288 23.033 35.257 1.00 39.28 78 HIS A C 1
ATOM 604 O O . HIS A 1 78 ? 27.152 22.944 34.810 1.00 39.39 78 HIS A O 1
ATOM 611 N N . GLU A 1 79 ? 28.617 22.577 36.449 1.00 40.50 79 GLU A N 1
ATOM 612 C CA . GLU A 1 79 ? 27.634 21.902 37.273 1.00 41.55 79 GLU A CA 1
ATOM 613 C C . GLU A 1 79 ? 26.618 22.866 37.849 1.00 42.19 79 GLU A C 1
ATOM 614 O O . GLU A 1 79 ? 25.443 22.519 37.979 1.00 42.26 79 GLU A O 1
ATOM 620 N N . GLU A 1 80 ? 27.060 24.074 38.175 1.00 42.91 80 GLU A N 1
ATOM 621 C CA . GLU A 1 80 ? 26.170 25.078 38.725 1.00 43.70 80 GLU A CA 1
ATOM 622 C C . GLU A 1 80 ? 25.212 25.541 37.659 1.00 44.21 80 GLU A C 1
ATOM 623 O O . GLU A 1 80 ? 24.030 25.737 37.922 1.00 44.39 80 GLU A O 1
ATOM 629 N N . VAL A 1 81 ? 25.746 25.703 36.452 1.00 44.93 81 VAL A N 1
ATOM 630 C CA . VAL A 1 81 ? 24.990 26.210 35.319 1.00 45.70 81 VAL A CA 1
ATOM 631 C C . VAL A 1 81 ? 24.036 25.291 34.524 1.00 46.44 81 VAL A C 1
ATOM 632 O O . VAL A 1 81 ? 22.851 25.620 34.367 1.00 46.62 81 VAL A O 1
ATOM 636 N N . PHE A 1 82 ? 24.553 24.171 34.013 1.00 47.11 82 PHE A N 1
ATOM 637 C CA . PHE A 1 82 ? 23.771 23.274 33.173 1.00 47.93 82 PHE A CA 1
ATOM 638 C C . PHE A 1 82 ? 22.905 22.259 33.911 1.00 48.47 82 PHE A C 1
ATOM 639 O O . PHE A 1 82 ? 23.194 21.055 33.939 1.00 48.72 82 PHE A O 1
ATOM 647 N N . THR A 1 83 ? 21.860 22.769 34.540 1.00 49.09 83 THR A N 1
ATOM 648 C CA . THR A 1 83 ? 20.927 21.921 35.224 1.00 49.63 83 THR A CA 1
ATOM 649 C C . THR A 1 83 ? 19.642 22.036 34.420 1.00 50.15 83 THR A C 1
ATOM 650 O O . THR A 1 83 ? 19.510 22.868 33.508 1.00 50.24 83 THR A O 1
ATOM 654 N N . LYS A 1 84 ? 18.699 21.184 34.778 1.00 50.69 84 LYS A N 1
ATOM 655 C CA . LYS A 1 84 ? 17.399 21.140 34.165 1.00 51.25 84 LYS A CA 1
ATOM 656 C C . LYS A 1 84 ? 16.734 22.512 34.227 1.00 51.51 84 LYS A C 1
ATOM 657 O O . LYS A 1 84 ? 16.391 23.096 33.197 1.00 51.49 84 LYS A O 1
ATOM 663 N N . GLU A 1 85 ? 16.566 23.037 35.437 1.00 51.77 85 GLU A N 1
ATOM 664 C CA . GLU A 1 85 ? 15.909 24.316 35.567 1.00 52.02 85 GLU A CA 1
ATOM 665 C C . GLU A 1 85 ? 16.633 25.397 34.776 1.00 52.04 85 GLU A C 1
ATOM 666 O O . GLU A 1 85 ? 16.032 26.024 33.914 1.00 52.20 85 GLU A O 1
ATOM 672 N N . ASN A 1 86 ? 17.926 25.587 35.023 1.00 52.07 86 ASN A N 1
ATOM 673 C CA . ASN A 1 86 ? 18.672 26.614 34.301 1.00 51.99 86 ASN A CA 1
ATOM 674 C C . ASN A 1 86 ? 18.553 26.559 32.777 1.00 51.96 86 ASN A C 1
ATOM 675 O O . ASN A 1 86 ? 18.453 27.592 32.120 1.00 51.88 86 ASN A O 1
ATOM 680 N N . CYS A 1 87 ? 18.539 25.365 32.207 1.00 51.97 87 CYS A N 1
ATOM 681 C CA . CYS A 1 87 ? 18.430 25.260 30.763 1.00 52.05 87 CYS A CA 1
ATOM 682 C C . CYS A 1 87 ? 17.036 25.665 30.328 1.00 52.19 87 CYS A C 1
ATOM 683 O O . CYS A 1 87 ? 16.845 26.236 29.254 1.00 52.09 87 CYS A O 1
ATOM 686 N N . GLU A 1 88 ? 16.059 25.362 31.174 1.00 52.41 88 GLU A N 1
ATOM 687 C CA . GLU A 1 88 ? 14.682 25.710 30.879 1.00 52.64 88 GLU A CA 1
ATOM 688 C C . GLU A 1 88 ? 14.523 27.207 31.054 1.00 52.69 88 GLU A C 1
ATOM 689 O O . GLU A 1 88 ? 13.822 27.858 30.280 1.00 52.73 88 GLU A O 1
ATOM 695 N N . MET A 1 89 ? 15.200 27.748 32.065 1.00 52.82 89 MET A N 1
ATOM 696 C CA . MET A 1 89 ? 15.182 29.189 32.336 1.00 52.97 89 MET A CA 1
ATOM 697 C C . MET A 1 89 ? 15.776 29.881 31.108 1.00 52.56 89 MET A C 1
ATOM 698 O O . MET A 1 89 ? 15.238 30.863 30.599 1.00 52.55 89 MET A O 1
ATOM 703 N N . PHE A 1 90 ? 16.898 29.357 30.637 1.00 51.93 90 PHE A N 1
ATOM 704 C CA . PHE A 1 90 ? 17.533 29.950 29.492 1.00 51.52 90 PHE A CA 1
ATOM 705 C C . PHE A 1 90 ? 16.517 30.031 28.396 1.00 51.35 90 PHE A C 1
ATOM 706 O O . PHE A 1 90 ? 16.453 30.999 27.634 1.00 51.21 90 PHE A O 1
ATOM 714 N N . SER A 1 91 ? 15.683 29.011 28.342 1.00 51.19 91 SER A N 1
ATOM 715 C CA . SER A 1 91 ? 14.684 28.973 27.303 1.00 51.02 91 SER A CA 1
ATOM 716 C C . SER A 1 91 ? 13.631 30.054 27.446 1.00 50.93 91 SER A C 1
ATOM 717 O O . SER A 1 91 ? 13.403 30.834 26.507 1.00 50.84 91 SER A O 1
ATOM 720 N N . SER A 1 92 ? 12.984 30.111 28.606 1.00 50.88 92 SER A N 1
ATOM 721 C CA . SER A 1 92 ? 11.951 31.118 28.791 1.00 50.99 92 SER A CA 1
ATOM 722 C C . SER A 1 92 ? 12.537 32.498 28.677 1.00 50.90 92 SER A C 1
ATOM 723 O O . SER A 1 92 ? 11.892 33.410 28.172 1.00 50.95 92 SER A O 1
ATOM 726 N N . PHE A 1 93 ? 13.776 32.640 29.132 1.00 50.91 93 PHE A N 1
ATOM 727 C CA . PHE A 1 93 ? 14.464 33.913 29.083 1.00 50.77 93 PHE A CA 1
ATOM 728 C C . PHE A 1 93 ? 14.554 34.432 27.656 1.00 50.93 93 PHE A C 1
ATOM 729 O O . PHE A 1 93 ? 14.132 35.548 27.368 1.00 51.02 93 PHE A O 1
ATOM 737 N N . LEU A 1 94 ? 15.107 33.627 26.759 1.00 51.08 94 LEU A N 1
ATOM 738 C CA . LEU A 1 94 ? 15.277 34.068 25.388 1.00 51.41 94 LEU A CA 1
ATOM 739 C C . LEU A 1 94 ? 13.940 34.232 24.678 1.00 51.72 94 LEU A C 1
ATOM 740 O O . LEU A 1 94 ? 13.809 35.020 23.747 1.00 51.70 94 LEU A O 1
ATOM 745 N N . GLU A 1 95 ? 12.942 33.495 25.131 1.00 52.22 95 GLU A N 1
ATOM 746 C CA . GLU A 1 95 ? 11.642 33.554 24.502 1.00 52.76 95 GLU A CA 1
ATOM 747 C C . GLU A 1 95 ? 10.824 34.783 24.884 1.00 52.80 95 GLU A C 1
ATOM 748 O O . GLU A 1 95 ? 9.961 35.211 24.125 1.00 52.83 95 GLU A O 1
ATOM 754 N N . SER A 1 96 ? 11.104 35.361 26.049 1.00 52.90 96 SER A N 1
ATOM 755 C CA . SER A 1 96 ? 10.355 36.520 26.489 1.00 53.08 96 SER A CA 1
ATOM 756 C C . SER A 1 96 ? 11.111 37.844 26.573 1.00 53.12 96 SER A C 1
ATOM 757 O O . SER A 1 96 ? 10.523 38.843 26.948 1.00 53.21 96 SER A O 1
ATOM 760 N N . THR A 1 97 ? 12.396 37.873 26.226 1.00 53.09 97 THR A N 1
ATOM 761 C CA . THR A 1 97 ? 13.144 39.130 26.299 1.00 53.02 97 THR A CA 1
ATOM 762 C C . THR A 1 97 ? 12.745 40.095 25.186 1.00 52.98 97 THR A C 1
ATOM 763 O O . THR A 1 97 ? 12.611 39.706 24.022 1.00 52.94 97 THR A O 1
ATOM 767 N N . PRO A 1 98 ? 12.556 41.377 25.532 1.00 52.91 98 PRO A N 1
ATOM 768 C CA . PRO A 1 98 ? 12.179 42.406 24.555 1.00 52.76 98 PRO A CA 1
ATOM 769 C C . PRO A 1 98 ? 13.279 42.679 23.532 1.00 52.65 98 PRO A C 1
ATOM 770 O O . PRO A 1 98 ? 13.025 43.194 22.450 1.00 52.61 98 PRO A O 1
ATOM 774 N N . HIS A 1 99 ? 14.506 42.304 23.865 1.00 52.52 99 HIS A N 1
ATOM 775 C CA . HIS A 1 99 ? 15.620 42.551 22.968 1.00 52.39 99 HIS A CA 1
ATOM 776 C C . HIS A 1 99 ? 16.019 41.313 22.197 1.00 52.18 99 HIS A C 1
ATOM 777 O O . HIS A 1 99 ? 16.375 40.275 22.782 1.00 52.16 99 HIS A O 1
ATOM 784 N N . GLU A 1 100 ? 15.965 41.447 20.874 1.00 51.89 100 GLU A N 1
ATOM 785 C CA . GLU A 1 100 ? 16.294 40.376 19.948 1.00 51.46 100 GLU A CA 1
ATOM 786 C C . GLU A 1 100 ? 17.782 40.054 20.032 1.00 51.06 100 GLU A C 1
ATOM 787 O O . GLU A 1 100 ? 18.170 38.896 19.952 1.00 50.92 100 GLU A O 1
ATOM 793 N N . ASN A 1 101 ? 18.607 41.090 20.188 1.00 50.38 101 ASN A N 1
ATOM 794 C CA . ASN A 1 101 ? 20.060 40.910 20.292 1.00 49.60 101 ASN A CA 1
ATOM 795 C C . ASN A 1 101 ? 20.363 39.953 21.456 1.00 48.91 101 ASN A C 1
ATOM 796 O O . ASN A 1 101 ? 21.293 39.141 21.389 1.00 48.84 101 ASN A O 1
ATOM 801 N N . VAL A 1 102 ? 19.561 40.061 22.511 1.00 48.13 102 VAL A N 1
ATOM 802 C CA . VAL A 1 102 ? 19.704 39.219 23.688 1.00 47.34 102 VAL A CA 1
ATOM 803 C C . VAL A 1 102 ? 19.279 37.785 23.371 1.00 46.79 102 VAL A C 1
ATOM 804 O O . VAL A 1 102 ? 19.944 36.821 23.776 1.00 46.60 102 VAL A O 1
ATOM 808 N N . ARG A 1 103 ? 18.153 37.653 22.663 1.00 46.04 103 ARG A N 1
ATOM 809 C CA . ARG A 1 103 ? 17.612 36.351 22.284 1.00 45.21 103 ARG A CA 1
ATOM 810 C C . ARG A 1 103 ? 18.546 35.582 21.327 1.00 44.62 103 ARG A C 1
ATOM 811 O O . ARG A 1 103 ? 18.713 34.355 21.458 1.00 44.27 103 ARG A O 1
ATOM 819 N N . GLN A 1 104 ? 19.135 36.310 20.377 1.00 43.85 104 GLN A N 1
ATOM 820 C CA . GLN A 1 104 ? 20.069 35.735 19.414 1.00 43.26 104 GLN A CA 1
ATOM 821 C C . GLN A 1 104 ? 21.328 35.215 20.112 1.00 42.73 104 GLN A C 1
ATOM 822 O O . GLN A 1 104 ? 21.820 34.126 19.804 1.00 42.49 104 GLN A O 1
ATOM 828 N N . LYS A 1 105 ? 21.831 35.988 21.065 1.00 42.06 105 LYS A N 1
ATOM 829 C CA . LYS A 1 105 ? 23.040 35.592 21.769 1.00 41.56 105 LYS A CA 1
ATOM 830 C C . LYS A 1 105 ? 22.788 34.349 22.602 1.00 41.35 105 LYS A C 1
ATOM 831 O O . LYS A 1 105 ? 23.641 33.466 22.684 1.00 41.15 105 LYS A O 1
ATOM 837 N N . MET A 1 106 ? 21.610 34.264 23.206 1.00 41.52 106 MET A N 1
ATOM 838 C CA . MET A 1 106 ? 21.288 33.103 24.033 1.00 41.46 106 MET A CA 1
ATOM 839 C C . MET A 1 106 ? 21.132 31.845 23.175 1.00 40.89 106 MET A C 1
ATOM 840 O O . MET A 1 106 ? 21.541 30.747 23.580 1.00 40.99 106 MET A O 1
ATOM 845 N N . LEU A 1 107 ? 20.539 32.013 21.994 1.00 40.16 107 LEU A N 1
ATOM 846 C CA . LEU A 1 107 ? 20.320 30.914 21.069 1.00 39.39 107 LEU A CA 1
ATOM 847 C C . LEU A 1 107 ? 21.670 30.374 20.629 1.00 38.85 107 LEU A C 1
ATOM 848 O O . LEU A 1 107 ? 21.876 29.170 20.566 1.00 38.77 107 LEU A O 1
ATOM 853 N N . GLU A 1 108 ? 22.588 31.277 20.323 1.00 38.30 108 GLU A N 1
ATOM 854 C CA . GLU A 1 108 ? 23.948 30.899 19.939 1.00 37.73 108 GLU A CA 1
ATOM 855 C C . GLU A 1 108 ? 24.656 30.110 21.072 1.00 37.38 108 GLU A C 1
ATOM 856 O O . GLU A 1 108 ? 25.262 29.076 20.815 1.00 37.37 108 GLU A O 1
ATOM 862 N N . LEU A 1 109 ? 24.551 30.586 22.312 1.00 36.89 109 LEU A N 1
ATOM 863 C CA . LEU A 1 109 ? 25.203 29.944 23.458 1.00 36.49 109 LEU A CA 1
ATOM 864 C C . LEU A 1 109 ? 24.645 28.545 23.686 1.00 36.24 109 LEU A C 1
ATOM 865 O O . LEU A 1 109 ? 25.390 27.596 23.894 1.00 35.97 109 LEU A O 1
ATOM 870 N N . VAL A 1 110 ? 23.323 28.424 23.637 1.00 35.86 110 VAL A N 1
ATOM 871 C CA . VAL A 1 110 ? 22.693 27.116 23.818 1.00 35.50 110 VAL A CA 1
ATOM 872 C C . VAL A 1 110 ? 23.277 26.095 22.845 1.00 35.15 110 VAL A C 1
ATOM 873 O O . VAL A 1 110 ? 23.588 25.003 23.232 1.00 34.94 110 VAL A O 1
ATOM 877 N N . GLN A 1 111 ? 23.416 26.483 21.578 1.00 35.12 111 GLN A N 1
ATOM 878 C CA . GLN A 1 111 ? 23.946 25.634 20.508 1.00 34.81 111 GLN A CA 1
ATOM 879 C C . GLN A 1 111 ? 25.442 25.402 20.688 1.00 34.60 111 GLN A C 1
ATOM 880 O O . GLN A 1 111 ? 25.948 24.281 20.509 1.00 34.70 111 GLN A O 1
ATOM 886 N N . THR A 1 112 ? 26.170 26.466 21.035 1.00 34.06 112 THR A N 1
ATOM 887 C CA . THR A 1 112 ? 27.598 26.318 21.274 1.00 33.46 112 THR A CA 1
ATOM 888 C C . THR A 1 112 ? 27.779 25.302 22.380 1.00 33.16 112 THR A C 1
ATOM 889 O O . THR A 1 112 ? 28.596 24.395 22.297 1.00 32.69 112 THR A O 1
ATOM 893 N N . TRP A 1 113 ? 26.998 25.472 23.431 1.00 33.10 113 TRP A N 1
ATOM 894 C CA . TRP A 1 113 ? 27.112 24.574 24.556 1.00 33.45 113 TRP A CA 1
ATOM 895 C C . TRP A 1 113 ? 26.658 23.148 24.225 1.00 33.67 113 TRP A C 1
ATOM 896 O O . TRP A 1 113 ? 27.209 22.171 24.749 1.00 33.59 113 TRP A O 1
ATOM 907 N N . ALA A 1 114 ? 25.651 23.030 23.360 1.00 33.84 114 ALA A N 1
ATOM 908 C CA . ALA A 1 114 ? 25.179 21.706 22.976 1.00 34.31 114 ALA A CA 1
ATOM 909 C C . ALA A 1 114 ? 26.329 20.967 22.304 1.00 34.57 114 ALA A C 1
ATOM 910 O O . ALA A 1 114 ? 26.601 19.819 22.640 1.00 34.60 114 ALA A O 1
ATOM 912 N N . TYR A 1 115 ? 27.031 21.613 21.376 1.00 34.97 115 TYR A N 1
ATOM 913 C CA . TYR A 1 115 ? 28.153 20.942 20.726 1.00 35.44 115 TYR A CA 1
ATOM 914 C C . TYR A 1 115 ? 29.401 20.807 21.601 1.00 35.93 115 TYR A C 1
ATOM 915 O O . TYR A 1 115 ? 30.149 19.814 21.492 1.00 35.63 115 TYR A O 1
ATOM 924 N N . ALA A 1 116 ? 29.636 21.798 22.461 1.00 36.55 116 ALA A N 1
ATOM 925 C CA . ALA A 1 116 ? 30.796 21.744 23.341 1.00 37.44 116 ALA A CA 1
ATOM 926 C C . ALA A 1 116 ? 30.735 20.515 24.268 1.00 38.10 116 ALA A C 1
ATOM 927 O O . ALA A 1 116 ? 31.694 19.756 24.360 1.00 37.92 116 ALA A O 1
ATOM 929 N N . PHE A 1 117 ? 29.621 20.320 24.959 1.00 39.08 117 PHE A N 1
ATOM 930 C CA . PHE A 1 117 ? 29.513 19.169 25.856 1.00 40.36 117 PHE A CA 1
ATOM 931 C C . PHE A 1 117 ? 28.854 17.951 25.212 1.00 41.21 117 PHE A C 1
ATOM 932 O O . PHE A 1 117 ? 28.282 17.114 25.922 1.00 41.36 117 PHE A O 1
ATOM 940 N N . ARG A 1 118 ? 28.952 17.844 23.886 1.00 42.14 118 ARG A N 1
ATOM 941 C CA . ARG A 1 118 ? 28.325 16.753 23.161 1.00 43.27 118 ARG A CA 1
ATOM 942 C C . ARG A 1 118 ? 28.751 15.351 23.612 1.00 44.32 118 ARG A C 1
ATOM 943 O O . ARG A 1 118 ? 27.930 14.426 23.594 1.00 44.42 118 ARG A O 1
ATOM 951 N N . SER A 1 119 ? 30.002 15.202 24.041 1.00 45.57 119 SER A N 1
ATOM 952 C CA . SER A 1 119 ? 30.525 13.903 24.477 1.00 46.97 119 SER A CA 1
ATOM 953 C C . SER A 1 119 ? 30.647 13.742 25.991 1.00 47.91 119 SER A C 1
ATOM 954 O O . SER A 1 119 ? 31.363 12.854 26.489 1.00 48.07 119 SER A O 1
ATOM 957 N N . SER A 1 120 ? 29.946 14.604 26.715 1.00 49.13 120 SER A N 1
ATOM 958 C CA . SER A 1 120 ? 29.951 14.602 28.164 1.00 50.34 120 SER A CA 1
ATOM 959 C C . SER A 1 120 ? 28.681 13.974 28.729 1.00 51.22 120 SER A C 1
ATOM 960 O O . SER A 1 120 ? 27.558 14.334 28.336 1.00 51.44 120 SER A O 1
ATOM 963 N N . ASP A 1 121 ? 28.873 13.046 29.665 1.00 52.21 121 ASP A N 1
ATOM 964 C CA . ASP A 1 121 ? 27.760 12.368 30.320 1.00 53.12 121 ASP A CA 1
ATOM 965 C C . ASP A 1 121 ? 26.961 13.377 31.147 1.00 53.64 121 ASP A C 1
ATOM 966 O O . ASP A 1 121 ? 25.753 13.567 30.926 1.00 53.70 121 ASP A O 1
ATOM 971 N N . LYS A 1 122 ? 27.639 14.032 32.085 1.00 54.17 122 LYS A N 1
ATOM 972 C CA . LYS A 1 122 ? 27.000 15.020 32.958 1.00 54.70 122 LYS A CA 1
ATOM 973 C C . LYS A 1 122 ? 26.045 16.031 32.291 1.00 54.96 122 LYS A C 1
ATOM 974 O O . LYS A 1 122 ? 24.972 16.319 32.831 1.00 54.98 122 LYS A O 1
ATOM 980 N N . TYR A 1 123 ? 26.400 16.550 31.115 1.00 55.31 123 TYR A N 1
ATOM 981 C CA . TYR A 1 123 ? 25.546 17.547 30.468 1.00 55.64 123 TYR A CA 1
ATOM 982 C C . TYR A 1 123 ? 24.818 17.047 29.220 1.00 55.92 123 TYR A C 1
ATOM 983 O O . TYR A 1 123 ? 25.371 16.257 28.434 1.00 56.08 123 TYR A O 1
ATOM 992 N N . GLN A 1 124 ? 23.562 17.487 29.061 1.00 56.26 124 GLN A N 1
ATOM 993 C CA . GLN A 1 124 ? 22.717 17.097 27.917 1.00 56.37 124 GLN A CA 1
ATOM 994 C C . GLN A 1 124 ? 21.348 17.814 27.928 1.00 56.30 124 GLN A C 1
ATOM 995 O O . GLN A 1 124 ? 20.638 17.875 26.914 1.00 56.19 124 GLN A O 1
ATOM 1001 N N . ALA A 1 125 ? 20.988 18.351 29.093 1.00 56.40 125 ALA A N 1
ATOM 1002 C CA . ALA A 1 125 ? 19.751 19.110 29.263 1.00 56.47 125 ALA A CA 1
ATOM 1003 C C . ALA A 1 125 ? 19.825 20.273 28.285 1.00 56.51 125 ALA A C 1
ATOM 1004 O O . ALA A 1 125 ? 18.812 20.882 27.928 1.00 56.47 125 ALA A O 1
ATOM 1006 N N . ILE A 1 126 ? 21.057 20.578 27.873 1.00 56.63 126 ILE A N 1
ATOM 1007 C CA . ILE A 1 126 ? 21.325 21.639 26.924 1.00 56.61 126 ILE A CA 1
ATOM 1008 C C . ILE A 1 126 ? 20.942 21.137 25.543 1.00 56.65 126 ILE A C 1
ATOM 1009 O O . ILE A 1 126 ? 20.200 21.810 24.834 1.00 56.61 126 ILE A O 1
ATOM 1014 N N . LYS A 1 127 ? 21.453 19.962 25.161 1.00 56.69 127 LYS A N 1
ATOM 1015 C CA . LYS A 1 127 ? 21.153 19.383 23.841 1.00 56.81 127 LYS A CA 1
ATOM 1016 C C . LYS A 1 127 ? 19.658 19.249 23.595 1.00 56.82 127 LYS A C 1
ATOM 1017 O O . LYS A 1 127 ? 19.185 19.439 22.479 1.00 56.81 127 LYS A O 1
ATOM 1023 N N . ASP A 1 128 ? 18.920 18.929 24.649 1.00 56.94 128 ASP A N 1
ATOM 1024 C CA . ASP A 1 128 ? 17.474 18.775 24.551 1.00 57.03 128 ASP A CA 1
ATOM 1025 C C . ASP A 1 128 ? 16.725 20.098 24.482 1.00 57.09 128 ASP A C 1
ATOM 1026 O O . ASP A 1 128 ? 15.726 20.216 23.756 1.00 57.19 128 ASP A O 1
ATOM 1031 N N . THR A 1 129 ? 17.203 21.086 25.238 1.00 57.08 129 THR A N 1
ATOM 1032 C CA . THR A 1 129 ? 16.592 22.402 25.224 1.00 57.08 129 THR A CA 1
ATOM 1033 C C . THR A 1 129 ? 16.678 22.900 23.796 1.00 57.05 129 THR A C 1
ATOM 1034 O O . THR A 1 129 ? 15.803 23.602 23.322 1.00 57.09 129 THR A O 1
ATOM 1038 N N . MET A 1 130 ? 17.743 22.543 23.099 1.00 57.08 130 MET A N 1
ATOM 1039 C CA . MET A 1 130 ? 17.843 22.989 21.729 1.00 57.13 130 MET A CA 1
ATOM 1040 C C . MET A 1 130 ? 16.834 22.215 20.895 1.00 57.33 130 MET A C 1
ATOM 1041 O O . MET A 1 130 ? 16.205 22.775 19.999 1.00 57.40 130 MET A O 1
ATOM 1046 N N . THR A 1 131 ? 16.676 20.931 21.199 1.00 57.53 131 THR A N 1
ATOM 1047 C CA . THR A 1 131 ? 15.729 20.082 20.484 1.00 57.73 131 THR A CA 1
ATOM 1048 C C . THR A 1 131 ? 14.379 20.794 20.490 1.00 57.90 131 THR A C 1
ATOM 1049 O O . THR A 1 131 ? 13.791 21.082 19.451 1.00 57.98 131 THR A O 1
ATOM 1053 N N . ILE A 1 132 ? 13.920 21.093 21.694 1.00 58.06 132 ILE A N 1
ATOM 1054 C CA . ILE A 1 132 ? 12.657 21.762 21.915 1.00 58.31 132 ILE A CA 1
ATOM 1055 C C . ILE A 1 132 ? 12.559 23.144 21.271 1.00 58.50 132 ILE A C 1
ATOM 1056 O O . ILE A 1 132 ? 11.506 23.534 20.789 1.00 58.48 132 ILE A O 1
ATOM 1061 N N . LEU A 1 133 ? 13.658 23.892 21.286 1.00 58.77 133 LEU A N 1
ATOM 1062 C CA . LEU A 1 133 ? 13.679 25.223 20.698 1.00 59.04 133 LEU A CA 1
ATOM 1063 C C . LEU A 1 133 ? 13.712 25.114 19.179 1.00 59.30 133 LEU A C 1
ATOM 1064 O O . LEU A 1 133 ? 13.119 25.936 18.484 1.00 59.35 133 LEU A O 1
ATOM 1069 N N . LYS A 1 134 ? 14.415 24.111 18.658 1.00 59.64 134 LYS A N 1
ATOM 1070 C CA . LYS A 1 134 ? 14.483 23.931 17.207 1.00 59.97 134 LYS A CA 1
ATOM 1071 C C . LYS A 1 134 ? 13.171 23.309 16.749 1.00 60.15 134 LYS A C 1
ATOM 1072 O O . LYS A 1 134 ? 12.787 23.416 15.582 1.00 60.15 134 LYS A O 1
ATOM 1078 N N . ALA A 1 135 ? 12.482 22.680 17.695 1.00 60.34 135 ALA A N 1
ATOM 1079 C CA . ALA A 1 135 ? 11.197 22.048 17.437 1.00 60.57 135 ALA A CA 1
ATOM 1080 C C . ALA A 1 135 ? 10.064 23.054 17.640 1.00 60.66 135 ALA A C 1
ATOM 1081 O O . ALA A 1 135 ? 9.008 22.933 17.033 1.00 60.77 135 ALA A O 1
ATOM 1083 N N . LYS A 1 136 ? 10.298 24.048 18.489 1.00 60.81 136 LYS A N 1
ATOM 1084 C CA . LYS A 1 136 ? 9.304 25.085 18.778 1.00 60.96 136 LYS A CA 1
ATOM 1085 C C . LYS A 1 136 ? 9.259 26.192 17.710 1.00 61.04 136 LYS A C 1
ATOM 1086 O O . LYS A 1 136 ? 8.476 27.134 17.816 1.00 61.08 136 LYS A O 1
ATOM 1092 N N . GLY A 1 137 ? 10.105 26.094 16.691 1.00 61.12 137 GLY A N 1
ATOM 1093 C CA . GLY A 1 137 ? 10.082 27.108 15.652 1.00 61.33 137 GLY A CA 1
ATOM 1094 C C . GLY A 1 137 ? 11.264 28.059 15.623 1.00 61.48 137 GLY A C 1
ATOM 1095 O O . GLY A 1 137 ? 11.467 28.764 14.622 1.00 61.49 137 GLY A O 1
ATOM 1096 N N . HIS A 1 138 ? 12.039 28.089 16.710 1.00 61.54 138 HIS A N 1
ATOM 1097 C CA . HIS A 1 138 ? 13.212 28.959 16.803 1.00 61.59 138 HIS A CA 1
ATOM 1098 C C . HIS A 1 138 ? 14.289 28.530 15.813 1.00 61.62 138 HIS A C 1
ATOM 1099 O O . HIS A 1 138 ? 14.556 27.342 15.664 1.00 61.59 138 HIS A O 1
ATOM 1106 N N . THR A 1 139 ? 14.879 29.510 15.127 1.00 61.77 139 THR A N 1
ATOM 1107 C CA . THR A 1 139 ? 15.956 29.290 14.155 1.00 61.88 139 THR A CA 1
ATOM 1108 C C . THR A 1 139 ? 17.291 29.588 14.862 1.00 61.95 139 THR A C 1
ATOM 1109 O O . THR A 1 139 ? 17.412 30.612 15.539 1.00 61.94 139 THR A O 1
ATOM 1113 N N . PHE A 1 140 ? 18.286 28.713 14.712 1.00 61.97 140 PHE A N 1
ATOM 1114 C CA . PHE A 1 140 ? 19.572 28.933 15.372 1.00 62.06 140 PHE A CA 1
ATOM 1115 C C . PHE A 1 140 ? 20.613 29.542 14.454 1.00 62.29 140 PHE A C 1
ATOM 1116 O O . PHE A 1 140 ? 20.603 29.292 13.254 1.00 62.29 140 PHE A O 1
ATOM 1124 N N . PRO A 1 141 ? 21.535 30.346 15.019 1.00 62.55 141 PRO A N 1
ATOM 1125 C CA . PRO A 1 141 ? 22.607 31.015 14.270 1.00 62.77 141 PRO A CA 1
ATOM 1126 C C . PRO A 1 141 ? 23.498 30.017 13.559 1.00 63.03 141 PRO A C 1
ATOM 1127 O O . PRO A 1 141 ? 23.354 28.801 13.724 1.00 63.08 141 PRO A O 1
ATOM 1131 N N . GLU A 1 142 ? 24.428 30.533 12.772 1.00 63.27 142 GLU A N 1
ATOM 1132 C CA . GLU A 1 142 ? 25.341 29.672 12.047 1.00 63.62 142 GLU A CA 1
ATOM 1133 C C . GLU A 1 142 ? 26.380 29.087 12.985 1.00 63.89 142 GLU A C 1
ATOM 1134 O O . GLU A 1 142 ? 26.964 29.791 13.815 1.00 63.92 142 GLU A O 1
ATOM 1140 N N . LEU A 1 143 ? 26.609 27.789 12.838 1.00 64.20 143 LEU A N 1
ATOM 1141 C CA . LEU A 1 143 ? 27.569 27.094 13.666 1.00 64.50 143 LEU A CA 1
ATOM 1142 C C . LEU A 1 143 ? 28.985 27.483 13.289 1.00 64.77 143 LEU A C 1
ATOM 1143 O O . LEU A 1 143 ? 29.292 27.703 12.121 1.00 64.78 143 LEU A O 1
ATOM 1148 N N . ARG A 1 144 ? 29.848 27.568 14.294 1.00 65.09 144 ARG A N 1
ATOM 1149 C CA . ARG A 1 144 ? 31.237 27.925 14.072 1.00 65.38 144 ARG A CA 1
ATOM 1150 C C . ARG A 1 144 ? 32.193 26.788 14.472 1.00 65.53 144 ARG A C 1
ATOM 1151 O O . ARG A 1 144 ? 33.243 26.602 13.848 1.00 65.51 144 ARG A O 1
ATOM 1159 N N . GLU A 1 145 ? 31.834 26.034 15.513 1.00 65.69 145 GLU A N 1
ATOM 1160 C CA . GLU A 1 145 ? 32.667 24.920 15.988 1.00 65.82 145 GLU A CA 1
ATOM 1161 C C . GLU A 1 145 ? 32.037 23.557 15.684 1.00 65.84 145 GLU A C 1
ATOM 1162 O 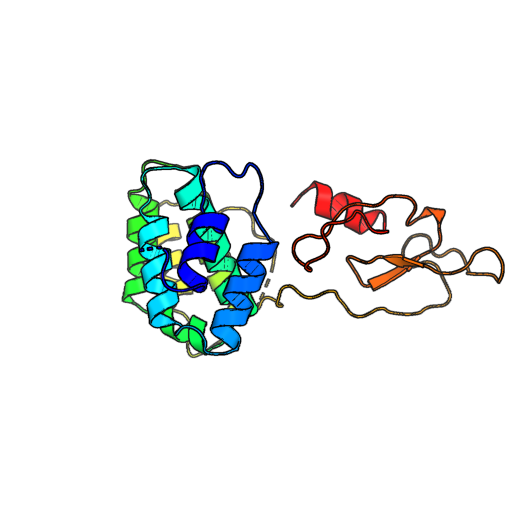O . GLU A 1 145 ? 31.235 23.039 16.467 1.00 65.79 145 GLU A O 1
ATOM 1168 N N . MET A 1 149 ? 34.153 20.354 22.176 1.00 59.34 149 MET A N 1
ATOM 1169 C CA . MET A 1 149 ? 34.292 21.226 23.338 1.00 59.29 149 MET A CA 1
ATOM 1170 C C . MET A 1 149 ? 34.974 22.547 22.925 1.00 59.17 149 MET A C 1
ATOM 1171 O O . MET A 1 149 ? 35.283 22.769 21.737 1.00 59.20 149 MET A O 1
ATOM 1176 N N . PHE A 1 150 ? 35.173 23.426 23.905 1.00 58.82 150 PHE A N 1
ATOM 1177 C CA . PHE A 1 150 ? 35.828 24.698 23.672 1.00 58.52 150 PHE A CA 1
ATOM 1178 C C . PHE A 1 150 ? 37.083 24.804 24.545 1.00 58.19 150 PHE A C 1
ATOM 1179 O O . PHE A 1 150 ? 37.179 24.152 25.589 1.00 58.27 150 PHE A O 1
ATOM 1187 N N . THR A 1 151 ? 38.046 25.600 24.092 1.00 57.61 151 THR A N 1
ATOM 1188 C CA . THR A 1 151 ? 39.296 25.802 24.817 1.00 57.13 151 THR A CA 1
ATOM 1189 C C . THR A 1 151 ? 39.253 27.181 25.481 1.00 56.66 151 THR A C 1
ATOM 1190 O O . THR A 1 151 ? 38.785 28.159 24.882 1.00 56.62 151 THR A O 1
ATOM 1194 N N . ALA A 1 152 ? 39.734 27.252 26.719 1.00 56.08 152 ALA A N 1
ATOM 1195 C CA . ALA A 1 152 ? 39.746 28.506 27.461 1.00 55.50 152 ALA A CA 1
ATOM 1196 C C . ALA A 1 152 ? 40.407 29.645 26.682 1.00 55.11 152 ALA A C 1
ATOM 1197 O O . ALA A 1 152 ? 41.096 29.418 25.664 1.00 55.09 152 ALA A O 1
ATOM 1199 N N . ASP A 1 153 ? 40.155 30.870 27.156 1.00 54.50 153 ASP A N 1
ATOM 1200 C CA . ASP A 1 153 ? 40.758 32.083 26.599 1.00 53.85 153 ASP A CA 1
ATOM 1201 C C . ASP A 1 153 ? 42.252 32.030 27.000 1.00 53.15 153 ASP A C 1
ATOM 1202 O O . ASP A 1 153 ? 42.618 32.380 28.115 1.00 53.21 153 ASP A O 1
ATOM 1207 N N . THR A 1 154 ? 43.112 31.543 26.127 1.00 52.30 154 THR A N 1
ATOM 1208 C CA . THR A 1 154 ? 44.549 31.516 26.439 1.00 51.34 154 THR A CA 1
ATOM 1209 C C . THR A 1 154 ? 45.291 31.455 25.117 1.00 50.38 154 THR A C 1
ATOM 1210 O O . THR A 1 154 ? 44.878 30.740 24.199 1.00 50.21 154 THR A O 1
ATOM 1214 N N . ALA A 1 155 ? 46.355 32.240 25.018 1.00 49.27 155 ALA A N 1
ATOM 1215 C CA . ALA A 1 155 ? 47.176 32.303 23.805 1.00 48.21 155 ALA A CA 1
ATOM 1216 C C . ALA A 1 155 ? 47.755 30.935 23.429 1.00 47.36 155 ALA A C 1
ATOM 1217 O O . ALA A 1 155 ? 48.383 30.267 24.253 1.00 47.32 155 ALA A O 1
ATOM 1219 N N . PRO A 1 156 ? 47.572 30.515 22.165 1.00 46.49 156 PRO A N 1
ATOM 1220 C CA . PRO A 1 156 ? 48.088 29.219 21.704 1.00 45.58 156 PRO A CA 1
ATOM 1221 C C . PRO A 1 156 ? 49.618 29.177 21.907 1.00 44.72 156 PRO A C 1
ATOM 1222 O O . PRO A 1 156 ? 50.256 30.246 21.998 1.00 44.47 156 PRO A O 1
ATOM 1226 N N . ASN A 1 157 ? 50.197 27.971 21.961 1.00 43.56 157 ASN A N 1
ATOM 1227 C CA . ASN A 1 157 ? 51.639 27.840 22.107 1.00 42.57 157 ASN A CA 1
ATOM 1228 C C . ASN A 1 157 ? 52.227 28.314 20.778 1.00 41.89 157 ASN A C 1
ATOM 1229 O O . ASN A 1 157 ? 51.508 28.436 19.772 1.00 41.71 157 ASN A O 1
ATOM 1234 N N . TRP A 1 158 ? 53.530 28.582 20.797 1.00 40.83 158 TRP A N 1
ATOM 1235 C CA . TRP A 1 158 ? 54.256 29.102 19.649 1.00 39.74 158 TRP A CA 1
ATOM 1236 C C . TRP A 1 158 ? 55.111 28.077 18.967 1.00 38.85 158 TRP A C 1
ATOM 1237 O O . TRP A 1 158 ? 56.111 27.617 19.536 1.00 38.84 158 TRP A O 1
ATOM 1248 N N . ALA A 1 159 ? 54.701 27.720 17.748 1.00 37.64 159 ALA A N 1
ATOM 1249 C CA . ALA A 1 159 ? 55.381 26.724 16.955 1.00 36.35 159 ALA A CA 1
ATOM 1250 C C . ALA A 1 159 ? 56.637 27.325 16.368 1.00 35.56 159 ALA A C 1
ATOM 1251 O O . ALA A 1 159 ? 56.889 28.518 16.532 1.00 35.41 159 ALA A O 1
ATOM 1253 N N . ASP A 1 160 ? 57.431 26.464 15.739 1.00 34.29 160 ASP A N 1
ATOM 1254 C CA . ASP A 1 160 ? 58.666 26.826 15.077 1.00 33.31 160 ASP A CA 1
ATOM 1255 C C . ASP A 1 160 ? 58.493 26.232 13.699 1.00 32.08 160 ASP A C 1
ATOM 1256 O O . ASP A 1 160 ? 57.445 25.650 13.430 1.00 32.11 160 ASP A O 1
ATOM 1261 N N . GLY A 1 161 ? 59.510 26.351 12.845 1.00 30.45 161 GLY A N 1
ATOM 1262 C CA . GLY A 1 161 ? 59.409 25.833 11.489 1.00 28.39 161 GLY A CA 1
ATOM 1263 C C . GLY A 1 161 ? 60.492 26.502 10.643 1.00 26.94 161 GLY A C 1
ATOM 1264 O O . GLY A 1 161 ? 61.082 27.507 11.062 1.00 26.94 161 GLY A O 1
ATOM 1265 N N . ARG A 1 162 ? 60.760 25.969 9.460 1.00 25.22 162 ARG A N 1
ATOM 1266 C CA . ARG A 1 162 ? 61.808 26.542 8.649 1.00 23.49 162 ARG A CA 1
ATOM 1267 C C . ARG A 1 162 ? 61.287 27.346 7.471 1.00 22.61 162 ARG A C 1
ATOM 1268 O O . ARG A 1 162 ? 62.087 27.931 6.739 1.00 22.00 162 ARG A O 1
ATOM 1270 N N . VAL A 1 163 ? 59.963 27.350 7.294 1.00 21.20 163 VAL A N 1
ATOM 1271 C CA . VAL A 1 163 ? 59.351 28.123 6.241 1.00 19.70 163 VAL A CA 1
ATOM 1272 C C . VAL A 1 163 ? 58.196 28.900 6.818 1.00 19.05 163 VAL A C 1
ATOM 1273 O O . VAL A 1 163 ? 57.629 28.528 7.865 1.00 18.74 163 VAL A O 1
ATOM 1277 N N . CYS A 1 164 ? 57.868 30.021 6.192 1.00 18.51 164 CYS A N 1
ATOM 1278 C CA . CYS A 1 164 ? 56.729 30.823 6.671 1.00 18.18 164 CYS A CA 1
ATOM 1279 C C . CYS A 1 164 ? 55.422 30.018 6.530 1.00 18.72 164 CYS A C 1
ATOM 1280 O O . CYS A 1 164 ? 55.129 29.613 5.437 1.00 18.52 164 CYS A O 1
ATOM 1283 N N . HIS A 1 165 ? 54.620 29.861 7.610 1.00 19.07 165 HIS A N 1
ATOM 1284 C CA . HIS A 1 165 ? 53.405 29.041 7.571 1.00 19.65 165 HIS A CA 1
ATOM 1285 C C . HIS A 1 165 ? 52.442 29.396 6.411 1.00 19.84 165 HIS A C 1
ATOM 1286 O O . HIS A 1 165 ? 51.825 28.521 5.797 1.00 19.85 165 HIS A O 1
ATOM 1293 N N . ARG A 1 166 ? 52.318 30.682 6.123 1.00 19.73 166 ARG A N 1
ATOM 1294 C CA . ARG A 1 166 ? 51.406 31.091 5.093 1.00 20.37 166 ARG A CA 1
ATOM 1295 C C . ARG A 1 166 ? 51.924 31.004 3.664 1.00 20.09 166 ARG A C 1
ATOM 1296 O O . ARG A 1 166 ? 51.339 30.284 2.820 1.00 19.84 166 ARG A O 1
ATOM 1304 N N . CYS A 1 167 ? 53.025 31.702 3.382 1.00 20.05 167 CYS A N 1
ATOM 1305 C CA . CYS A 1 167 ? 53.493 31.729 1.988 1.00 19.69 167 CYS A CA 1
ATOM 1306 C C . CYS A 1 167 ? 54.537 30.688 1.647 1.00 19.65 167 CYS A C 1
ATOM 1307 O O . CYS A 1 167 ? 54.826 30.472 0.483 1.00 19.58 167 CYS A O 1
ATOM 1310 N N . ARG A 1 168 ? 55.077 30.030 2.668 1.00 19.67 168 ARG A N 1
ATOM 1311 C CA . ARG A 1 168 ? 56.101 29.012 2.546 1.00 19.69 168 ARG A CA 1
ATOM 1312 C C . ARG A 1 168 ? 57.477 29.525 2.173 1.00 19.21 168 ARG A C 1
ATOM 1313 O O . ARG A 1 168 ? 58.368 28.735 1.861 1.00 19.27 168 ARG A O 1
ATOM 1321 N N . VAL A 1 169 ? 57.718 30.825 2.221 1.00 18.75 169 VAL A N 1
ATOM 1322 C CA . VAL A 1 169 ? 59.075 31.270 1.863 1.00 18.64 169 VAL A CA 1
ATOM 1323 C C . VAL A 1 169 ? 60.075 30.681 2.913 1.00 18.56 169 VAL A C 1
ATOM 1324 O O . VAL A 1 169 ? 59.740 30.561 4.112 1.00 18.76 169 VAL A O 1
ATOM 1328 N N . GLU A 1 170 ? 61.292 30.360 2.493 1.00 18.78 170 GLU A N 1
ATOM 1329 C CA . GLU A 1 170 ? 62.262 29.783 3.430 1.00 18.84 170 GLU A CA 1
ATOM 1330 C C . GLU A 1 170 ? 62.909 30.879 4.232 1.00 18.55 170 GLU A C 1
ATOM 1331 O O . GLU A 1 170 ? 63.392 31.870 3.655 1.00 18.00 170 GLU A O 1
ATOM 1337 N N . PHE A 1 171 ? 62.922 30.712 5.566 1.00 18.40 171 PHE A N 1
ATOM 1338 C CA . PHE A 1 171 ? 63.531 31.730 6.392 1.00 18.29 171 PHE A CA 1
ATOM 1339 C C . PHE A 1 171 ? 65.023 31.725 6.131 1.00 17.88 171 PHE A C 1
ATOM 1340 O O . PHE A 1 171 ? 65.585 30.693 5.881 1.00 17.68 171 PHE A O 1
ATOM 1348 N N . THR A 1 172 ? 65.648 32.896 6.208 1.00 18.14 172 THR A N 1
ATOM 1349 C CA . THR A 1 172 ? 67.097 33.054 6.076 1.00 18.39 172 THR A CA 1
ATOM 1350 C C . THR A 1 172 ? 67.533 33.768 7.343 1.00 18.64 172 THR A C 1
ATOM 1351 O O . THR A 1 172 ? 66.729 33.984 8.222 1.00 18.19 172 THR A O 1
ATOM 1355 N N . PHE A 1 173 ? 68.796 34.142 7.449 1.00 19.02 173 PHE A N 1
ATOM 1356 C CA . PHE A 1 173 ? 69.223 34.884 8.630 1.00 20.02 173 PHE A CA 1
ATOM 1357 C C . PHE A 1 173 ? 68.716 36.313 8.547 1.00 20.50 173 PHE A C 1
ATOM 1358 O O . PHE A 1 173 ? 68.545 36.988 9.553 1.00 20.77 173 PHE A O 1
ATOM 1366 N N . THR A 1 174 ? 68.443 36.767 7.346 1.00 21.18 174 THR A N 1
ATOM 1367 C CA . THR A 1 174 ? 67.893 38.120 7.177 1.00 22.13 174 THR A CA 1
ATOM 1368 C C . THR A 1 174 ? 66.331 38.154 7.082 1.00 22.57 174 THR A C 1
ATOM 1369 O O . THR A 1 174 ? 65.699 39.091 7.528 1.00 23.50 174 THR A O 1
ATOM 1373 N N . ASN A 1 175 ? 65.716 37.139 6.490 1.00 23.22 175 ASN A N 1
ATOM 1374 C CA . ASN A 1 175 ? 64.258 37.032 6.347 1.00 23.35 175 ASN A CA 1
ATOM 1375 C C . ASN A 1 175 ? 63.872 36.037 7.442 1.00 23.39 175 ASN A C 1
ATOM 1376 O O . ASN A 1 175 ? 63.573 34.912 7.172 1.00 23.48 175 ASN A O 1
ATOM 1381 N N . ARG A 1 176 ? 63.898 36.495 8.689 1.00 23.26 176 ARG A N 1
ATOM 1382 C CA . ARG A 1 176 ? 63.668 35.667 9.864 1.00 22.88 176 ARG A CA 1
ATOM 1383 C C . ARG A 1 176 ? 62.205 35.474 10.289 1.00 22.30 176 ARG A C 1
ATOM 1384 O O . ARG A 1 176 ? 61.279 36.167 9.830 1.00 21.73 176 ARG A O 1
ATOM 1392 N N . LYS A 1 177 ? 62.016 34.546 11.215 1.00 21.49 177 LYS A N 1
ATOM 1393 C CA . LYS A 1 177 ? 60.685 34.220 11.686 1.00 20.83 177 LYS A CA 1
ATOM 1394 C C . LYS A 1 177 ? 60.133 35.200 12.688 1.00 20.17 177 LYS A C 1
ATOM 1395 O O . LYS A 1 177 ? 60.869 35.969 13.341 1.00 19.18 177 LYS A O 1
ATOM 1401 N N . HIS A 1 178 ? 58.816 35.186 12.771 1.00 19.27 178 HIS A N 1
ATOM 1402 C CA . HIS A 1 178 ? 58.093 36.043 13.693 1.00 18.85 178 HIS A CA 1
ATOM 1403 C C . HIS A 1 178 ? 56.883 35.221 14.066 1.00 18.55 178 HIS A C 1
ATOM 1404 O O . HIS A 1 178 ? 56.365 34.512 13.193 1.00 18.32 178 HIS A O 1
ATOM 1411 N N . HIS A 1 179 ? 56.442 35.260 15.336 1.00 18.03 179 HIS A N 1
ATOM 1412 C CA . HIS A 1 179 ? 55.235 34.521 15.662 1.00 17.67 179 HIS A CA 1
ATOM 1413 C C . HIS A 1 179 ? 53.994 35.417 15.617 1.00 17.28 179 HIS A C 1
ATOM 1414 O O . HIS A 1 179 ? 54.023 36.618 15.993 1.00 17.07 179 HIS A O 1
ATOM 1421 N N . CYS A 1 180 ? 52.897 34.838 15.143 1.00 16.88 180 CYS A N 1
ATOM 1422 C CA . CYS A 1 180 ? 51.597 35.489 15.162 1.00 16.49 180 CYS A CA 1
ATOM 1423 C C . CYS A 1 180 ? 51.140 35.293 16.628 1.00 16.35 180 CYS A C 1
ATOM 1424 O O . CYS A 1 180 ? 51.097 34.159 17.117 1.00 15.82 180 CYS A O 1
ATOM 1427 N N . ARG A 1 181 ? 50.726 36.344 17.284 1.00 16.73 181 ARG A N 1
ATOM 1428 C CA . ARG A 1 181 ? 50.249 36.193 18.663 1.00 17.39 181 ARG A CA 1
ATOM 1429 C C . ARG A 1 181 ? 48.852 35.567 18.770 1.00 17.83 181 ARG A C 1
ATOM 1430 O O . ARG A 1 181 ? 48.464 35.186 19.857 1.00 18.40 181 ARG A O 1
ATOM 1438 N N . ASN A 1 182 ? 48.078 35.471 17.679 1.00 18.18 182 ASN A N 1
ATOM 1439 C CA . ASN A 1 182 ? 46.774 34.831 17.741 1.00 18.93 182 ASN A CA 1
ATOM 1440 C C . ASN A 1 182 ? 46.827 33.315 17.528 1.00 18.79 182 ASN A C 1
ATOM 1441 O O . ASN A 1 182 ? 46.137 32.573 18.250 1.00 18.91 182 ASN A O 1
ATOM 1446 N N . CYS A 1 183 ? 47.621 32.820 16.567 1.00 18.60 183 CYS A N 1
ATOM 1447 C CA . CYS A 1 183 ? 47.626 31.351 16.346 1.00 18.26 183 CYS A CA 1
ATOM 1448 C C . CYS A 1 183 ? 48.930 30.686 16.760 1.00 18.14 183 CYS A C 1
ATOM 1449 O O . CYS A 1 183 ? 49.032 29.477 16.760 1.00 17.69 183 CYS A O 1
ATOM 1452 N N . GLY A 1 184 ? 49.945 31.491 17.077 1.00 18.51 184 GLY A N 1
ATOM 1453 C CA . GLY A 1 184 ? 51.219 30.907 17.511 1.00 18.62 184 GLY A CA 1
ATOM 1454 C C . GLY A 1 184 ? 52.139 30.360 16.416 1.00 18.43 184 GLY A C 1
ATOM 1455 O O . GLY A 1 184 ? 53.223 29.889 16.721 1.00 18.44 184 GLY A O 1
ATOM 1456 N N . GLN A 1 185 ? 51.717 30.384 15.144 1.00 18.40 185 GLN A N 1
ATOM 1457 C CA . GLN A 1 185 ? 52.610 29.892 14.064 1.00 18.60 185 GLN A CA 1
ATOM 1458 C C . GLN A 1 185 ? 53.697 30.921 13.756 1.00 17.79 185 GLN A C 1
ATOM 1459 O O . GLN A 1 185 ? 53.562 32.088 14.189 1.00 17.45 185 GLN A O 1
ATOM 1465 N N . VAL A 1 186 ? 54.720 30.497 12.984 1.00 17.16 186 VAL A N 1
ATOM 1466 C CA . VAL A 1 186 ? 55.844 31.373 12.589 1.00 16.58 186 VAL A CA 1
ATOM 1467 C C . VAL A 1 186 ? 55.545 31.710 11.142 1.00 16.34 186 VAL A C 1
ATOM 1468 O O . VAL A 1 186 ? 55.030 30.850 10.420 1.00 15.67 186 VAL A O 1
ATOM 1472 N N . PHE A 1 187 ? 55.846 32.961 10.793 1.00 15.56 187 PHE A N 1
ATOM 1473 C CA . PHE A 1 187 ? 55.638 33.569 9.483 1.00 15.38 187 PHE A CA 1
ATOM 1474 C C . PHE A 1 187 ? 56.774 34.557 9.198 1.00 15.29 187 PHE A C 1
ATOM 1475 O O . PHE A 1 187 ? 57.521 34.975 10.132 1.00 14.54 187 PHE A O 1
ATOM 1483 N N . CYS A 1 188 ? 56.880 34.933 7.921 1.00 14.84 188 CYS A N 1
ATOM 1484 C CA . CYS A 1 188 ? 57.835 35.929 7.484 1.00 15.40 188 CYS A CA 1
ATOM 1485 C C . CYS A 1 188 ? 57.194 37.295 7.898 1.00 15.70 188 CYS A C 1
ATOM 1486 O O . CYS A 1 188 ? 56.045 37.370 8.303 1.00 15.49 188 CYS A O 1
ATOM 1489 N N . GLY A 1 189 ? 57.994 38.340 7.861 1.00 16.26 189 GLY A N 1
ATOM 1490 C CA . GLY A 1 189 ? 57.543 39.669 8.238 1.00 17.05 189 GLY A CA 1
ATOM 1491 C C . GLY A 1 189 ? 56.430 40.175 7.301 1.00 17.66 189 GLY A C 1
ATOM 1492 O O . GLY A 1 189 ? 55.493 40.792 7.782 1.00 17.19 189 GLY A O 1
ATOM 1493 N N . GLN A 1 190 ? 56.497 39.893 5.992 1.00 18.36 190 GLN A N 1
ATOM 1494 C CA . GLN A 1 190 ? 55.440 40.341 5.100 1.00 19.53 190 GLN A CA 1
ATOM 1495 C C . GLN A 1 190 ? 54.133 39.617 5.304 1.00 19.46 190 GLN A C 1
ATOM 1496 O O . GLN A 1 190 ? 53.126 40.152 4.928 1.00 19.70 190 GLN A O 1
ATOM 1502 N N . CYS A 1 191 ? 54.120 38.409 5.882 1.00 19.29 191 CYS A N 1
ATOM 1503 C CA . CYS A 1 191 ? 52.820 37.797 6.168 1.00 19.42 191 CYS A CA 1
ATOM 1504 C C . CYS A 1 191 ? 52.280 38.161 7.578 1.00 19.35 191 CYS A C 1
ATOM 1505 O O . CYS A 1 191 ? 51.222 37.698 7.945 1.00 19.08 191 CYS A O 1
ATOM 1508 N N . THR A 1 192 ? 53.023 38.960 8.343 1.00 19.82 192 THR A N 1
ATOM 1509 C CA . THR A 1 192 ? 52.634 39.394 9.702 1.00 20.12 192 THR A CA 1
ATOM 1510 C C . THR A 1 192 ? 52.971 40.876 9.866 1.00 20.96 192 THR A C 1
ATOM 1511 O O . THR A 1 192 ? 53.536 41.292 10.877 1.00 21.03 192 THR A O 1
ATOM 1515 N N . ALA A 1 193 ? 52.636 41.673 8.853 1.00 21.89 193 ALA A N 1
ATOM 1516 C CA . ALA A 1 193 ? 52.952 43.109 8.901 1.00 23.17 193 ALA A CA 1
ATOM 1517 C C . ALA A 1 193 ? 51.807 43.943 9.548 1.00 23.83 193 ALA A C 1
ATOM 1518 O O . ALA A 1 193 ? 51.933 45.159 9.756 1.00 24.00 193 ALA A O 1
ATOM 1520 N N . LYS A 1 194 ? 50.699 43.298 9.864 1.00 24.88 194 LYS A N 1
ATOM 1521 C CA . LYS A 1 194 ? 49.573 43.985 10.497 1.00 26.20 194 LYS A CA 1
ATOM 1522 C C . LYS A 1 194 ? 49.509 43.583 11.977 1.00 27.01 194 LYS A C 1
ATOM 1523 O O . LYS A 1 194 ? 50.088 42.587 12.422 1.00 26.80 194 LYS A O 1
ATOM 1529 N N . GLN A 1 195 ? 48.797 44.385 12.738 1.00 28.25 195 GLN A N 1
ATOM 1530 C CA . GLN A 1 195 ? 48.674 44.130 14.158 1.00 29.20 195 GLN A CA 1
ATOM 1531 C C . GLN A 1 195 ? 47.302 44.542 14.612 1.00 29.53 195 GLN A C 1
ATOM 1532 O O . GLN A 1 195 ? 46.564 45.229 13.880 1.00 29.60 195 GLN A O 1
ATOM 1538 N N . CYS A 1 196 ? 46.946 44.082 15.803 1.00 29.52 196 CYS A N 1
ATOM 1539 C CA . CYS A 1 196 ? 45.660 44.372 16.417 1.00 29.59 196 CYS A CA 1
ATOM 1540 C C . CYS A 1 196 ? 45.665 43.841 17.842 1.00 28.93 196 CYS A C 1
ATOM 1541 O O . CYS A 1 196 ? 46.532 43.038 18.234 1.00 28.54 196 CYS A O 1
ATOM 1544 N N . PRO A 1 197 ? 44.713 44.328 18.657 1.00 28.51 197 PRO A N 1
ATOM 1545 C CA . PRO A 1 197 ? 44.708 43.830 20.033 1.00 27.92 197 PRO A CA 1
ATOM 1546 C C . PRO A 1 197 ? 44.073 42.459 20.126 1.00 27.37 197 PRO A C 1
ATOM 1547 O O . PRO A 1 197 ? 43.378 42.031 19.201 1.00 27.57 197 PRO A O 1
ATOM 1551 N N . LEU A 1 198 ? 44.359 41.728 21.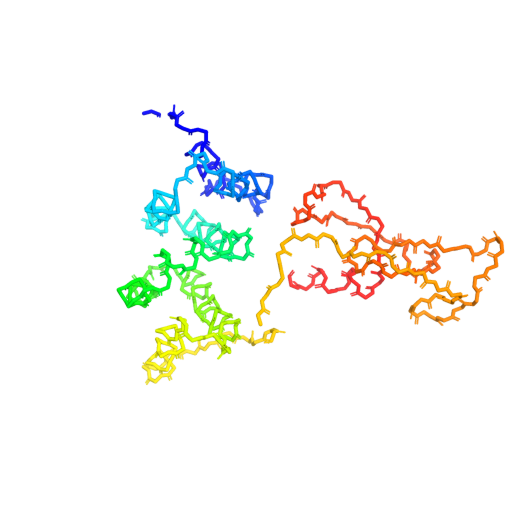201 1.00 26.52 198 LEU A N 1
ATOM 1552 C CA . LEU A 1 198 ? 43.750 40.411 21.372 1.00 26.09 198 LEU A CA 1
ATOM 1553 C C . LEU A 1 198 ? 43.295 40.462 22.806 1.00 25.86 198 LEU A C 1
ATOM 1554 O O . LEU A 1 198 ? 43.791 39.748 23.707 1.00 25.63 198 LEU A O 1
ATOM 1559 N N . PRO A 1 199 ? 42.298 41.308 23.029 1.00 25.71 199 PRO A N 1
ATOM 1560 C CA . PRO A 1 199 ? 41.800 41.465 24.395 1.00 25.77 199 PRO A CA 1
ATOM 1561 C C . PRO A 1 199 ? 41.300 40.179 25.077 1.00 25.80 199 PRO A C 1
ATOM 1562 O O . PRO A 1 199 ? 41.346 40.054 26.299 1.00 25.61 199 PRO A O 1
ATOM 1566 N N . LYS A 1 200 ? 40.879 39.199 24.302 1.00 26.07 200 LYS A N 1
ATOM 1567 C CA . LYS A 1 200 ? 40.414 37.961 24.927 1.00 26.57 200 LYS A CA 1
ATOM 1568 C C . LYS A 1 200 ? 41.533 37.148 25.539 1.00 26.62 200 LYS A C 1
ATOM 1569 O O . LYS A 1 200 ? 41.291 36.260 26.374 1.00 26.73 200 LYS A O 1
ATOM 1575 N N . TYR A 1 201 ? 42.747 37.433 25.119 1.00 26.26 201 TYR A N 1
ATOM 1576 C CA . TYR A 1 201 ? 43.910 36.780 25.679 1.00 26.55 201 TYR A CA 1
ATOM 1577 C C . TYR A 1 201 ? 44.571 37.701 26.705 1.00 26.17 201 TYR A C 1
ATOM 1578 O O . TYR A 1 201 ? 45.692 37.441 27.109 1.00 25.46 201 TYR A O 1
ATOM 1587 N N . GLY A 1 202 ? 43.896 38.797 27.066 1.00 26.14 202 GLY A N 1
ATOM 1588 C CA . GLY A 1 202 ? 44.437 39.747 28.044 1.00 26.07 202 GLY A CA 1
ATOM 1589 C C . GLY A 1 202 ? 45.427 40.688 27.398 1.00 26.28 202 GLY A C 1
ATOM 1590 O O . GLY A 1 202 ? 46.202 41.362 28.089 1.00 26.00 202 GLY A O 1
ATOM 1591 N N . ILE A 1 203 ? 45.422 40.766 26.068 1.00 26.49 203 ILE A N 1
ATOM 1592 C CA . ILE A 1 203 ? 46.376 41.660 25.423 1.00 27.21 203 ILE A CA 1
ATOM 1593 C C . ILE A 1 203 ? 45.630 42.866 24.843 1.00 27.53 203 ILE A C 1
ATOM 1594 O O . ILE A 1 203 ? 44.995 42.757 23.812 1.00 27.34 203 ILE A O 1
ATOM 1599 N N . GLU A 1 204 ? 45.716 44.018 25.493 1.00 28.18 204 GLU A N 1
ATOM 1600 C CA . GLU A 1 204 ? 44.984 45.197 25.023 1.00 28.79 204 GLU A CA 1
ATOM 1601 C C . GLU A 1 204 ? 45.725 45.975 23.934 1.00 28.99 204 GLU A C 1
ATOM 1602 O O . GLU A 1 204 ? 45.104 46.557 23.055 1.00 29.35 204 GLU A O 1
ATOM 1608 N N . LYS A 1 205 ? 47.042 45.988 23.992 1.00 28.99 205 LYS A N 1
ATOM 1609 C CA . LYS A 1 205 ? 47.832 46.671 22.970 1.00 29.10 205 LYS A CA 1
ATOM 1610 C C . LYS A 1 205 ? 47.803 45.886 21.637 1.00 28.52 205 LYS A C 1
ATOM 1611 O O . LYS A 1 205 ? 47.547 44.677 21.600 1.00 28.65 205 LYS A O 1
ATOM 1617 N N . GLU A 1 206 ? 48.042 46.584 20.538 1.00 27.94 206 GLU A N 1
ATOM 1618 C CA . GLU A 1 206 ? 48.051 45.956 19.229 1.00 27.22 206 GLU A CA 1
ATOM 1619 C C . GLU A 1 206 ? 49.356 45.178 19.097 1.00 26.24 206 GLU A C 1
ATOM 1620 O O . GLU A 1 206 ? 50.425 45.740 19.296 1.00 25.97 206 GLU A O 1
ATOM 1626 N N . VAL A 1 207 ? 49.250 43.892 18.784 1.00 24.73 207 VAL A N 1
ATOM 1627 C CA . VAL A 1 207 ? 50.408 43.037 18.649 1.00 23.74 207 VAL A CA 1
ATOM 1628 C C . VAL A 1 207 ? 50.435 42.417 17.222 1.00 23.15 207 VAL A C 1
ATOM 1629 O O . VAL A 1 207 ? 49.438 42.421 16.501 1.00 22.63 207 VAL A O 1
ATOM 1633 N N . ARG A 1 208 ? 51.579 41.840 16.842 1.00 22.56 208 ARG A N 1
ATOM 1634 C CA . ARG A 1 208 ? 51.739 41.238 15.507 1.00 21.45 208 ARG A CA 1
ATOM 1635 C C . ARG A 1 208 ? 50.800 40.025 15.286 1.00 21.01 208 ARG A C 1
ATOM 1636 O O . ARG A 1 208 ? 50.719 39.193 16.163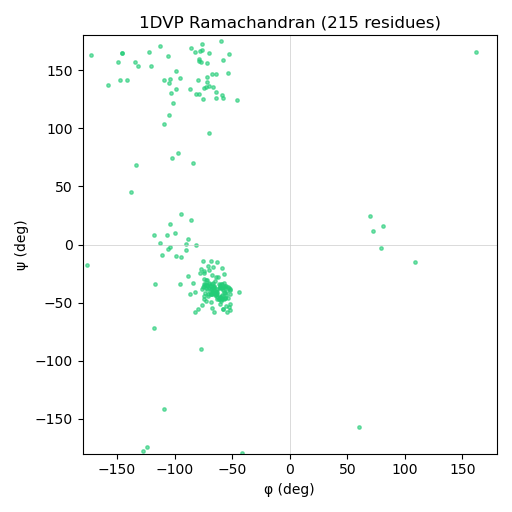 1.00 20.92 208 ARG A O 1
ATOM 1644 N N . VAL A 1 209 ? 50.057 39.966 14.154 1.00 20.61 209 VAL A N 1
ATOM 1645 C CA . VAL A 1 209 ? 49.224 38.817 13.815 1.00 20.34 209 VAL A CA 1
ATOM 1646 C C . VAL A 1 209 ? 49.458 38.446 12.305 1.00 20.59 209 VAL A C 1
ATOM 1647 O O . VAL A 1 209 ? 49.887 39.273 11.518 1.00 20.90 209 VAL A O 1
ATOM 1651 N N . CYS A 1 210 ? 49.181 37.219 11.915 1.00 20.57 210 CYS A N 1
ATOM 1652 C CA . CYS A 1 210 ? 49.319 36.815 10.525 1.00 20.88 210 CYS A CA 1
ATOM 1653 C C . CYS A 1 210 ? 48.040 37.256 9.750 1.00 21.40 210 CYS A C 1
ATOM 1654 O O . CYS A 1 210 ? 46.987 37.601 10.331 1.00 20.95 210 CYS A O 1
ATOM 1657 N N . ASP A 1 211 ? 48.152 37.223 8.432 1.00 21.69 211 ASP A N 1
ATOM 1658 C CA . ASP A 1 211 ? 47.064 37.620 7.554 1.00 22.25 211 ASP A CA 1
ATOM 1659 C C . ASP A 1 211 ? 45.820 36.793 7.762 1.00 22.40 211 ASP A C 1
ATOM 1660 O O . ASP A 1 211 ? 44.772 37.338 7.870 1.00 22.35 211 ASP A O 1
ATOM 1665 N N . GLY A 1 212 ? 45.944 35.479 7.835 1.00 22.78 212 GLY A N 1
ATOM 1666 C CA . GLY A 1 212 ? 44.773 34.645 8.073 1.00 23.90 212 GLY A CA 1
ATOM 1667 C C . GLY A 1 212 ? 44.018 35.028 9.345 1.00 24.74 212 GLY A C 1
ATOM 1668 O O . GLY A 1 212 ? 42.783 35.111 9.338 1.00 24.72 212 GLY A O 1
ATOM 1669 N N . CYS A 1 213 ? 44.759 35.232 10.448 1.00 25.39 213 CYS A N 1
ATOM 1670 C CA . CYS A 1 213 ? 44.166 35.626 11.755 1.00 25.99 213 CYS A CA 1
ATOM 1671 C C . CYS A 1 213 ? 43.591 37.038 11.700 1.00 26.56 213 CYS A C 1
ATOM 1672 O O . CYS A 1 213 ? 42.524 37.284 12.211 1.00 26.90 213 CYS A O 1
ATOM 1675 N N . PHE A 1 214 ? 44.297 37.974 11.090 1.00 27.51 214 PHE A N 1
ATOM 1676 C CA . PHE A 1 214 ? 43.784 39.334 10.979 1.00 28.53 214 PHE A CA 1
ATOM 1677 C C . PHE A 1 214 ? 42.436 39.329 10.235 1.00 29.24 214 PHE A C 1
ATOM 1678 O O . PHE A 1 214 ? 41.531 40.124 10.550 1.00 29.13 214 PHE A O 1
ATOM 1686 N N . ALA A 1 215 ? 42.289 38.412 9.277 1.00 29.97 215 ALA A N 1
ATOM 1687 C CA . ALA A 1 215 ? 41.039 38.346 8.512 1.00 31.07 215 ALA A CA 1
ATOM 1688 C C . ALA A 1 215 ? 39.940 37.732 9.367 1.00 31.82 215 ALA A C 1
ATOM 1689 O O . ALA A 1 215 ? 38.804 38.242 9.383 1.00 31.80 215 ALA A O 1
ATOM 1691 N N . ALA A 1 216 ? 40.285 36.651 10.075 1.00 32.69 216 ALA A N 1
ATOM 1692 C CA . ALA A 1 216 ? 39.342 35.911 10.923 1.00 33.89 216 ALA A CA 1
ATOM 1693 C C . ALA A 1 216 ? 38.861 36.723 12.103 1.00 34.67 216 ALA A C 1
ATOM 1694 O O . ALA A 1 216 ? 37.687 36.620 12.484 1.00 35.03 216 ALA A O 1
ATOM 1696 N N . LEU A 1 217 ? 39.771 37.513 12.669 1.00 35.68 217 LEU A N 1
ATOM 1697 C CA . LEU A 1 217 ? 39.489 38.394 13.802 1.00 36.83 217 LEU A CA 1
ATOM 1698 C C . LEU A 1 217 ? 38.601 39.545 13.335 1.00 37.77 217 LEU A C 1
ATOM 1699 O O . LEU A 1 217 ? 37.779 40.051 14.080 1.00 37.73 217 LEU A O 1
ATOM 1704 N N . GLN A 1 218 ? 38.802 39.952 12.086 1.00 38.98 218 GLN A N 1
ATOM 1705 C CA . GLN A 1 218 ? 38.046 41.048 11.513 1.00 40.32 218 GLN A CA 1
ATOM 1706 C C . GLN A 1 218 ? 36.574 40.603 11.385 1.00 40.92 218 GLN A C 1
ATOM 1707 O O . GLN A 1 218 ? 35.685 41.421 11.574 1.00 40.89 218 GLN A O 1
ATOM 1713 N N . ARG A 1 219 ? 36.336 39.308 11.120 1.00 41.73 219 ARG A N 1
ATOM 1714 C CA . ARG A 1 219 ? 34.983 38.716 11.005 1.00 42.67 219 ARG A CA 1
ATOM 1715 C C . ARG A 1 219 ? 34.353 38.500 12.389 1.00 43.29 219 ARG A C 1
ATOM 1716 O O . ARG A 1 219 ? 33.657 39.387 12.931 1.00 43.60 219 ARG A O 1
ATOM 1724 N N . GLY A 1 220 ? 34.602 37.321 12.963 1.00 43.67 220 GLY A N 1
ATOM 1725 C CA . GLY A 1 220 ? 34.074 36.991 14.273 1.00 44.19 220 GLY A CA 1
ATOM 1726 C C . GLY A 1 220 ? 34.266 38.104 15.295 1.00 44.57 220 GLY A C 1
ATOM 1727 O O . GLY A 1 220 ? 35.364 38.186 15.909 1.00 44.85 220 GLY A O 1
#

Nearest PDB structures (foldseek):
  1dvp-assembly1_A-2  TM=1.005E+00  e=2.672E-41  Drosophila melanogaster
  3zyq-assembly1_A  TM=6.648E-01  e=4.880E-25  Homo sapiens
  3ldz-assembly4_D  TM=8.939E-01  e=3.230E-09  Homo sapiens
  1x5b-assembly1_A  TM=8.704E-01  e=1.855E-08  Homo sapiens
  1mhq-assembly2_B  TM=8.669E-01  e=2.096E-07  Homo sapiens

Organism: Drosophila melanogaster (NCBI:txid7227)

InterPro domains:
  IPR000306 FYVE zinc finger [PF01363] (162-218)
  IPR000306 FYVE zinc finger [SM00064] (153-219)
  IPR002014 VHS domain [PF00790] (2-137)
  IPR002014 VHS domain [PS50179] (13-141)
  IPR002014 VHS domain [SM00288] (6-137)
  IPR003903 Ubiquitin interacting motif [PS50330] (263-282)
  IPR008942 ENTH/VHS [G3DSA:1.25.40.90] (2-152)
  IPR008942 ENTH/VHS [SSF48464] (3-142)
  IPR011011 Zinc finger, FYVE/PHD-type [SSF57903] (158-220)
  IPR013083 Zinc finger, RING/FYVE/PHD-type [G3DSA:3.30.40.10] (153-222)
  IPR017073 Hepatocyte growth factor-regulated tyrosine kinase substrate/VPS27 [PIRSF036956] (4-760)
  IPR017073 Hepatocyte growth factor-regulated tyrosine kinase substrate/VPS27 [PTHR46275] (3-760)
  IPR017455 Zinc finger, FYVE-related [PS50178] (158-218)
  IPR024641 Hepatocyte growth factor-regulated tyrosine kinase substrate, helical domain [PF12210] (377-471)
  IPR024641 Hepatocyte growth factor-regulated tyrosine kinase substrate, helical domain [cd21387] (376-471)

Foldseek 3Di:
DPDQPLLVLLCVQLPPPDPDGPLVSLVVNLVCDQVVVDALQVNVVSLVVQCVDLDPSSNQSSLVSLLQNPQRPPDSNCVNQQDLVNLVCLVVSLVPRPDVSNNQSSLASLVLVCVLCVPPPSHDSSVVSNVCCVVVVHDHDDDDDVHHHLAFEAADDDQAAPPPRHGDDPVQDWDAARRHRYTHTCVQFVFWDADSSNVGHDTDTHGPVVVVVVVPD